Protein AF-A0A5E4LJM6-F1 (afdb_monomer)

Nearest PDB structures (foldseek):
  5izv-assembly2_B  TM=3.630E-01  e=1.542E-01  Legionella pneumophila subsp. pneumophila str. Philadelphia 1
  5ms2-assembly1_A  TM=3.222E-01  e=1.852E-01  Legionella pneumophila subsp. pneumophila str. Philadelphia 1
  5hzy-assembly1_A  TM=3.473E-01  e=2.515E-01  Legionella pneumophila subsp. pneumophila str. Philadelphia 1
  5izv-assembly1_A  TM=2.632E-01  e=9.451E-02  Legionella pneumophila subsp. pneumophila str. Philadelphia 1
  5ms7-assembly1_A-2  TM=2.448E-01  e=5.239E-01  Legionella pneumophila subsp. pneumophila ATCC 33215

Radius of gyration: 17.5 Å; Cα contacts (8 Å, |Δi|>4): 509; chains: 1; bounding box: 45×34×53 Å

Sequence (248 aa):
MAGREILRVYCIRNSGYDLRMLQKQIELAVRHARDSDSLRAASPPIAILANESTLHYRFGITQEKVLEAVARMQKSLPQGVWIAVAFNIFQKSAPRREAEHANMGYIFTRDGLDFKPQRTYTNMDSDLLDRYTLTPAKHEIAWLNRGAQMQNAREPYPALLMPDGHSIEYRICADVDKRPLAEDKKAITLVSADQLSNMAAISSLADLRKGLIVNDLASKGLIVETIGKSTVCRLDRSMSLASIRESS

Solvent-accessible surface area (backbone atoms only — not comparable to full-atom values): 13394 Å² total; per-residue (Å²): 133,86,48,58,66,61,36,36,36,41,31,41,59,56,58,60,28,54,74,69,55,46,50,51,52,51,55,48,52,53,48,54,50,49,63,67,34,76,76,46,100,78,63,55,43,36,36,36,35,31,16,40,52,27,48,55,63,57,68,79,40,41,58,66,62,50,52,54,52,48,57,55,48,23,75,74,44,55,86,63,40,37,41,37,42,43,43,40,25,36,38,79,46,80,93,52,95,52,69,44,72,40,51,29,40,38,39,36,33,46,90,47,77,32,63,41,65,58,46,56,82,49,72,66,57,49,60,52,37,54,76,71,76,49,71,49,71,63,54,50,52,54,43,46,51,51,17,50,51,43,56,75,68,61,57,81,66,32,56,50,74,46,98,88,69,36,32,44,33,48,45,47,48,66,48,56,65,58,76,87,69,79,76,35,69,51,28,32,38,40,31,20,12,50,67,81,86,57,64,70,32,50,54,56,46,21,73,35,21,42,20,29,41,36,34,32,55,67,50,81,35,36,48,38,30,35,65,97,47,80,46,75,47,73,55,96,56,66,59,40,83,49,72,43,54,48,86,122

Foldseek 3Di:
DFFAFAEKEKEQQAAADDLVRVLVVVVVVQVVLVVVPVPDPDRHFYEYEYALRRHNCQEDAAPVNVVVSVLVSLCVFDPRYKYKYWHFYFYQDPPDSDTATFTKIWIDHSVDIWMDTALDDDVVNQVVCVVVPDPSVVNVVVSNVSSVVCVVVVPAATWDADPVGAIEGEHEACSLQDPPPQQDQRYEYEYHYQDHDCVVSVVVSQCRYQWYWYNYNPDQFIWTHGNPDTDTGRDDDSMDMDTRGDDD

Secondary structure (DSSP, 8-state):
-PPPEEEEEEEE----B-HHHHHHHHHHHHHHHHHHHTT-TT---EEEE--TT-BS-TTS-BHHHHHHHHHHHHHHPPTTEEEEEEEEEEEE-SSS-PEEEEEEEEEE-SS-EEEEE-S---HHHHHHHHHTT--HHHHHHHHHHHHHHHHHTTPPPSEEE-TTS-EEEEEEGGGGS-S----EEEEEEEEEES----HHHHHHHHHTEEEEEEEESSSSEEEEEETTEEEEEE--SSEEEEEEE---

Structure (mmCIF, N/CA/C/O backbone):
data_AF-A0A5E4LJM6-F1
#
_entry.id   AF-A0A5E4LJM6-F1
#
loop_
_atom_site.group_PDB
_atom_site.id
_atom_site.type_symbol
_atom_site.label_atom_id
_atom_site.label_alt_id
_atom_site.label_comp_id
_atom_site.label_asym_id
_atom_site.label_entity_id
_atom_site.label_seq_id
_atom_site.pdbx_PDB_ins_code
_atom_site.Cartn_x
_atom_site.Cartn_y
_atom_site.Cartn_z
_atom_site.occupancy
_atom_site.B_iso_or_equiv
_atom_site.auth_seq_id
_atom_site.auth_comp_id
_atom_site.auth_asym_id
_atom_site.auth_atom_id
_atom_site.pdbx_PDB_model_num
ATOM 1 N N . MET A 1 1 ? -9.597 -11.325 29.366 1.00 49.31 1 MET A N 1
ATOM 2 C CA . MET A 1 1 ? -10.464 -10.270 28.793 1.00 49.31 1 MET A CA 1
ATOM 3 C C . MET A 1 1 ? -10.028 -10.028 27.353 1.00 49.31 1 MET A C 1
ATOM 5 O O . MET A 1 1 ? -8.836 -10.111 27.093 1.00 49.31 1 MET A O 1
ATOM 9 N N . ALA A 1 2 ? -10.951 -9.830 26.407 1.00 58.84 2 ALA A N 1
ATOM 10 C CA . ALA A 1 2 ? -10.583 -9.546 25.018 1.00 58.84 2 ALA A CA 1
ATOM 11 C C . ALA A 1 2 ? -10.167 -8.071 24.893 1.00 58.84 2 ALA A C 1
ATOM 13 O O . ALA A 1 2 ? -10.932 -7.194 25.285 1.00 58.84 2 ALA A O 1
ATOM 14 N N . GLY A 1 3 ? -8.963 -7.808 24.381 1.00 67.44 3 GLY A N 1
ATOM 15 C CA . GLY A 1 3 ? -8.429 -6.453 24.219 1.00 67.44 3 GLY A CA 1
ATOM 16 C C . GLY A 1 3 ? -9.261 -5.567 23.284 1.00 67.44 3 GLY A C 1
ATOM 17 O O . GLY A 1 3 ? -9.987 -6.074 22.414 1.00 67.44 3 GLY A O 1
ATOM 18 N N . ARG A 1 4 ? -9.142 -4.244 23.467 1.00 80.56 4 ARG A N 1
ATOM 19 C CA . ARG A 1 4 ? -9.804 -3.213 22.650 1.00 80.56 4 ARG A CA 1
ATOM 20 C C . ARG A 1 4 ? -9.338 -3.311 21.195 1.00 80.56 4 ARG A C 1
ATOM 22 O O . ARG A 1 4 ? -8.145 -3.410 20.933 1.00 80.56 4 ARG A O 1
ATOM 29 N N . GLU A 1 5 ? -10.274 -3.282 20.250 1.00 80.56 5 GLU A N 1
ATOM 30 C CA . GLU A 1 5 ? -9.974 -3.228 18.812 1.00 80.56 5 GLU A CA 1
ATOM 31 C C . GLU A 1 5 ? -9.507 -1.815 18.427 1.00 80.56 5 GLU A C 1
ATOM 33 O O . GLU A 1 5 ? -10.186 -0.839 18.746 1.00 80.56 5 GLU A O 1
ATOM 38 N N . ILE A 1 6 ? -8.338 -1.716 17.785 1.00 84.75 6 ILE A N 1
ATOM 39 C CA . ILE A 1 6 ? -7.698 -0.452 17.369 1.00 84.75 6 ILE A CA 1
ATOM 40 C C . ILE A 1 6 ? -8.019 -0.146 15.909 1.00 84.75 6 ILE A C 1
ATOM 42 O O . ILE A 1 6 ? -8.324 0.988 15.557 1.00 84.75 6 ILE A O 1
ATOM 46 N N . LEU A 1 7 ? -7.948 -1.168 15.055 1.00 85.19 7 LEU A N 1
ATOM 47 C CA . LEU A 1 7 ? -8.148 -1.041 13.618 1.00 85.19 7 LEU A CA 1
ATOM 48 C C . LEU A 1 7 ? -8.820 -2.301 13.085 1.00 85.19 7 LEU A C 1
ATOM 50 O O . LEU A 1 7 ? -8.385 -3.419 13.378 1.00 85.19 7 LEU A O 1
ATOM 54 N N . ARG A 1 8 ? -9.846 -2.117 12.259 1.00 85.56 8 ARG A N 1
ATOM 55 C CA . ARG A 1 8 ? -10.464 -3.186 11.476 1.00 85.56 8 ARG A CA 1
ATOM 56 C C . ARG A 1 8 ? -9.990 -3.100 10.035 1.00 85.56 8 ARG A C 1
ATOM 58 O O . ARG A 1 8 ? -10.008 -2.018 9.466 1.00 85.56 8 ARG A O 1
ATOM 65 N N . VAL A 1 9 ? -9.595 -4.217 9.432 1.00 86.06 9 VAL A N 1
ATOM 66 C CA . VAL A 1 9 ? -9.042 -4.230 8.072 1.00 86.06 9 VAL A CA 1
ATOM 67 C C . VAL A 1 9 ? -9.824 -5.168 7.166 1.00 86.06 9 VAL A C 1
ATOM 69 O O . VAL A 1 9 ? -9.927 -6.364 7.438 1.00 86.06 9 VAL A O 1
ATOM 72 N N . TYR A 1 10 ? -10.357 -4.618 6.079 1.00 84.69 10 TYR A N 1
ATOM 73 C CA . TYR A 1 10 ? -11.009 -5.360 5.006 1.00 84.69 10 TYR A CA 1
ATOM 74 C C . TYR A 1 10 ? -10.025 -5.591 3.869 1.00 84.69 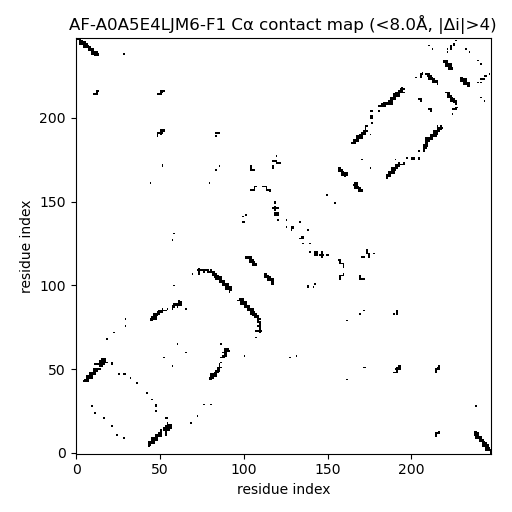10 TYR A C 1
ATOM 76 O O . TYR A 1 10 ? -9.582 -4.649 3.216 1.00 84.69 10 TYR A O 1
ATOM 84 N N . CYS A 1 11 ? -9.702 -6.847 3.605 1.00 85.00 11 CYS A N 1
ATOM 85 C CA . CYS A 1 11 ? -8.743 -7.211 2.578 1.00 85.00 11 CYS A CA 1
ATOM 86 C C . CYS A 1 11 ? -9.453 -7.622 1.287 1.00 85.00 11 CYS A C 1
ATOM 88 O O . CYS A 1 11 ? -10.250 -8.566 1.289 1.00 85.00 11 CYS A O 1
ATOM 90 N N . ILE A 1 12 ? -9.147 -6.937 0.184 1.00 84.81 12 ILE A N 1
ATOM 91 C CA . ILE A 1 12 ? -9.614 -7.285 -1.163 1.00 84.81 12 ILE A CA 1
ATOM 92 C C . ILE A 1 12 ? -8.627 -8.298 -1.748 1.00 84.81 12 ILE A C 1
ATOM 94 O O . ILE A 1 12 ? -7.453 -7.986 -1.960 1.00 84.81 12 ILE A O 1
ATOM 98 N N . ARG A 1 13 ? -9.094 -9.527 -1.991 1.00 77.62 13 ARG A N 1
ATOM 99 C CA . ARG A 1 13 ? -8.220 -10.650 -2.380 1.00 77.62 13 ARG A CA 1
ATOM 100 C C . ARG A 1 13 ? -8.257 -10.993 -3.859 1.00 77.62 13 ARG A C 1
ATOM 102 O O . ARG A 1 13 ? -7.365 -11.665 -4.347 1.00 77.62 13 ARG A O 1
ATOM 109 N N . ASN A 1 14 ? -9.274 -10.544 -4.579 1.00 76.25 14 ASN A N 1
ATOM 110 C CA . ASN A 1 14 ? -9.348 -10.791 -6.012 1.00 76.25 14 ASN A CA 1
ATOM 111 C C . ASN A 1 14 ? -8.331 -9.926 -6.768 1.00 76.25 14 ASN A C 1
ATOM 113 O O . ASN A 1 14 ? -8.037 -8.794 -6.375 1.00 76.25 14 ASN A O 1
ATOM 117 N N . SER A 1 15 ? -7.839 -10.464 -7.875 1.00 76.75 15 SER A N 1
ATOM 118 C CA . SER A 1 15 ? -7.037 -9.764 -8.872 1.00 76.75 15 SER A CA 1
ATOM 119 C C . SER A 1 15 ? -7.838 -9.588 -10.164 1.00 76.75 15 SER A C 1
ATOM 121 O O . SER A 1 15 ? -8.962 -10.080 -10.291 1.00 76.75 15 SER A O 1
ATOM 123 N N . GLY A 1 16 ? -7.278 -8.864 -11.131 1.00 75.44 16 GLY A N 1
ATOM 124 C CA . GLY A 1 16 ? -7.908 -8.721 -12.443 1.00 75.44 16 GLY A CA 1
ATOM 125 C C . GLY A 1 16 ? -8.975 -7.625 -12.528 1.00 75.44 16 GLY A C 1
ATOM 126 O O . GLY A 1 16 ? -9.769 -7.620 -13.467 1.00 75.44 16 GLY A O 1
ATOM 127 N N . TYR A 1 17 ? -8.995 -6.671 -11.597 1.00 80.25 17 TYR A N 1
ATOM 128 C CA . TYR A 1 17 ? -9.891 -5.521 -11.690 1.00 80.25 17 TYR A CA 1
ATOM 129 C C . TYR A 1 17 ? -9.369 -4.453 -12.659 1.00 80.25 17 TYR A C 1
ATOM 131 O O . TYR A 1 17 ? -8.164 -4.259 -12.822 1.00 80.25 17 TYR A O 1
ATOM 139 N N . ASP A 1 18 ? -10.281 -3.710 -13.282 1.00 82.12 18 ASP A N 1
ATOM 140 C CA . ASP A 1 18 ? -9.975 -2.358 -13.749 1.00 82.12 18 ASP A CA 1
ATOM 141 C C . ASP A 1 18 ? -10.162 -1.340 -12.605 1.00 82.12 18 ASP A C 1
ATOM 143 O O . ASP A 1 18 ? -10.652 -1.674 -11.521 1.00 82.12 18 ASP A O 1
ATOM 147 N N . LEU A 1 19 ? -9.790 -0.076 -12.830 1.00 79.88 19 LEU A N 1
ATOM 148 C CA . LEU A 1 19 ? -9.937 0.970 -11.812 1.00 79.88 19 LEU A CA 1
ATOM 149 C C . LEU A 1 19 ? -11.378 1.157 -11.316 1.00 79.88 19 LEU A C 1
ATOM 151 O O . LEU A 1 19 ? -11.588 1.414 -10.132 1.00 79.88 19 LEU A O 1
ATOM 155 N N . ARG A 1 20 ? -12.373 1.072 -12.206 1.00 82.50 20 ARG A N 1
ATOM 156 C CA . ARG A 1 20 ? -13.782 1.276 -11.843 1.00 82.50 20 ARG A CA 1
ATOM 157 C C . ARG A 1 20 ? -14.297 0.096 -11.029 1.00 82.50 20 ARG A C 1
ATOM 159 O O . ARG A 1 20 ? -15.054 0.295 -10.084 1.00 82.50 20 ARG A O 1
ATOM 166 N N . MET A 1 21 ? -13.898 -1.123 -11.382 1.00 84.81 21 MET A N 1
ATOM 167 C CA . MET A 1 21 ? -14.212 -2.325 -10.617 1.00 84.81 21 MET A CA 1
ATOM 168 C C . MET A 1 21 ? -13.587 -2.257 -9.226 1.00 84.81 21 MET A C 1
ATOM 170 O O . MET A 1 21 ? -14.293 -2.481 -8.248 1.00 84.81 21 MET A O 1
ATOM 174 N N . LEU A 1 22 ? -12.309 -1.877 -9.125 1.00 82.44 22 LEU A N 1
ATOM 175 C CA . LEU A 1 22 ? -11.634 -1.691 -7.842 1.00 82.44 22 LEU A CA 1
ATOM 176 C C . LEU A 1 22 ? -12.340 -0.633 -6.986 1.00 82.44 22 LEU A C 1
ATOM 178 O O . LEU A 1 22 ? -12.635 -0.892 -5.822 1.00 82.44 22 LEU A O 1
ATOM 182 N N . GLN A 1 23 ? -12.688 0.517 -7.571 1.00 83.75 23 GLN A N 1
ATOM 183 C CA . GLN A 1 23 ? -13.471 1.543 -6.884 1.00 83.75 23 GLN A CA 1
ATOM 184 C C . GLN A 1 23 ? -14.790 0.970 -6.339 1.00 83.75 23 GLN A C 1
ATOM 186 O O . GLN A 1 23 ? -15.100 1.161 -5.166 1.00 83.75 23 GLN A O 1
ATOM 191 N N . LYS A 1 24 ? -15.544 0.212 -7.147 1.00 84.69 24 LYS A N 1
ATOM 192 C CA . LYS A 1 24 ? -16.791 -0.429 -6.699 1.00 84.69 24 LYS A CA 1
ATOM 193 C C . LYS A 1 24 ? -16.567 -1.423 -5.556 1.00 84.69 24 LYS A C 1
ATOM 195 O O . LYS A 1 24 ? -17.396 -1.491 -4.653 1.00 84.69 24 LYS A O 1
ATOM 200 N N . GLN A 1 25 ? -15.473 -2.186 -5.581 1.00 82.62 25 GLN A N 1
ATOM 201 C CA . GLN A 1 25 ? -15.128 -3.117 -4.500 1.00 82.62 25 GLN A CA 1
ATOM 202 C C . GLN A 1 25 ? -14.772 -2.378 -3.208 1.00 82.62 25 GLN A C 1
ATOM 204 O O . GLN A 1 25 ? -15.236 -2.767 -2.140 1.00 82.62 25 GLN A O 1
ATOM 209 N N . ILE A 1 26 ? -14.023 -1.277 -3.301 1.00 81.69 26 ILE A N 1
ATOM 210 C CA . ILE A 1 26 ? -13.740 -0.400 -2.159 1.00 81.69 26 ILE A CA 1
ATOM 211 C C . ILE A 1 26 ? -15.047 0.172 -1.598 1.00 81.69 26 ILE A C 1
ATOM 213 O O . ILE A 1 26 ? -15.301 0.062 -0.404 1.00 81.69 26 ILE A O 1
ATOM 217 N N . GLU A 1 27 ? -15.925 0.714 -2.445 1.00 83.38 27 GLU A N 1
ATOM 218 C CA . GLU A 1 27 ? -17.229 1.245 -2.027 1.00 83.38 27 GLU A CA 1
ATOM 219 C C . GLU A 1 27 ? -18.128 0.180 -1.376 1.00 83.38 27 GLU A C 1
ATOM 221 O O . GLU A 1 27 ? -18.897 0.488 -0.462 1.00 83.38 27 GLU A O 1
ATOM 226 N N . LEU A 1 28 ? -18.060 -1.069 -1.844 1.00 81.50 28 LEU A N 1
ATOM 227 C CA . LEU A 1 28 ? -18.770 -2.197 -1.245 1.00 81.50 28 LEU A CA 1
ATOM 228 C C . LEU A 1 28 ? -18.173 -2.568 0.121 1.00 81.50 28 LEU A C 1
ATOM 230 O O . LEU A 1 28 ? -18.922 -2.763 1.075 1.00 81.50 28 LEU A O 1
ATOM 234 N N . ALA A 1 29 ? -16.843 -2.600 0.241 1.00 77.06 29 ALA A N 1
ATOM 235 C CA . ALA A 1 29 ? -16.154 -2.846 1.505 1.00 77.06 29 ALA A CA 1
ATOM 236 C C . ALA A 1 29 ? -16.462 -1.765 2.549 1.00 77.06 29 ALA A C 1
ATOM 238 O O . ALA A 1 29 ? -16.764 -2.093 3.695 1.00 77.06 29 ALA A O 1
ATOM 239 N N . VAL A 1 30 ? -16.492 -0.490 2.144 1.00 77.94 30 VAL A N 1
ATOM 240 C CA . VAL A 1 30 ? -16.912 0.620 3.013 1.00 77.94 30 VAL A CA 1
ATOM 241 C C . VAL A 1 30 ? -18.359 0.443 3.469 1.00 77.94 30 VAL A C 1
ATOM 243 O O . VAL A 1 30 ? -18.646 0.618 4.652 1.00 77.94 30 VAL A O 1
ATOM 246 N N . ARG A 1 31 ? -19.280 0.086 2.564 1.00 79.19 31 ARG A N 1
ATOM 247 C CA . ARG A 1 31 ? -20.687 -0.165 2.921 1.00 79.19 31 ARG A CA 1
ATOM 248 C C . ARG A 1 31 ? -20.824 -1.304 3.925 1.00 79.19 31 ARG A C 1
ATOM 250 O O . ARG A 1 31 ? -21.412 -1.095 4.978 1.00 79.19 31 ARG A O 1
ATOM 257 N N . HIS A 1 32 ? -20.196 -2.449 3.661 1.00 73.25 32 HIS A N 1
ATOM 258 C CA . HIS A 1 32 ? -20.192 -3.576 4.595 1.00 73.25 32 HIS A CA 1
ATOM 259 C C . HIS A 1 32 ? -19.627 -3.202 5.964 1.00 73.25 32 HIS A C 1
ATOM 261 O O . HIS A 1 32 ? -20.189 -3.599 6.986 1.00 73.25 32 HIS A O 1
ATOM 267 N N . ALA A 1 33 ? -18.555 -2.409 5.993 1.00 67.31 33 ALA A N 1
ATOM 268 C CA . ALA A 1 33 ? -17.987 -1.931 7.239 1.00 67.31 33 ALA A CA 1
ATOM 269 C C . ALA A 1 33 ? -18.994 -1.084 8.027 1.00 67.31 33 ALA A C 1
ATOM 271 O O . ALA A 1 33 ? -19.256 -1.375 9.192 1.00 67.31 33 ALA A O 1
ATOM 272 N N . ARG A 1 34 ? -19.654 -0.126 7.368 1.00 69.00 34 ARG A N 1
ATOM 273 C CA . ARG A 1 34 ? -20.666 0.733 8.000 1.00 69.00 34 ARG A CA 1
ATOM 274 C C . ARG A 1 34 ? -21.902 -0.028 8.463 1.00 69.00 34 ARG A C 1
ATOM 276 O O . ARG A 1 34 ? -22.372 0.240 9.561 1.00 69.00 34 ARG A O 1
ATOM 283 N N . ASP A 1 35 ? -22.404 -0.976 7.679 1.00 68.81 35 ASP A N 1
ATOM 284 C CA . ASP A 1 35 ? -23.579 -1.767 8.060 1.00 68.81 35 ASP A CA 1
ATOM 285 C C . ASP A 1 35 ? -23.273 -2.620 9.298 1.00 68.81 35 ASP A C 1
ATOM 287 O O . ASP A 1 35 ? -24.072 -2.668 10.232 1.00 68.81 35 ASP A O 1
ATOM 291 N N . SER A 1 36 ? -22.067 -3.199 9.367 1.00 60.53 36 SER A N 1
ATOM 292 C CA . SER A 1 36 ? -21.600 -3.929 10.553 1.00 60.53 36 SER A CA 1
ATOM 293 C C . SER A 1 36 ? -21.416 -3.032 11.788 1.00 60.53 36 SER A C 1
ATOM 295 O O . SER A 1 36 ? -21.613 -3.486 12.916 1.00 60.53 36 SER A O 1
ATOM 297 N N . ASP A 1 37 ? -21.079 -1.757 11.574 1.00 56.44 37 ASP A N 1
ATOM 298 C CA . ASP A 1 37 ? -20.772 -0.775 12.617 1.00 56.44 37 ASP A CA 1
ATOM 299 C C . ASP A 1 37 ? -21.970 0.047 13.080 1.00 56.44 37 ASP A C 1
ATOM 301 O O . ASP A 1 37 ? -21.968 0.522 14.212 1.00 56.44 37 ASP A O 1
ATOM 305 N N . SER A 1 38 ? -23.022 0.161 12.266 1.00 49.38 38 SER A N 1
ATOM 306 C CA . SER A 1 38 ? -24.301 0.777 12.648 1.00 49.38 38 SER A CA 1
ATOM 307 C C . SER A 1 38 ? -24.948 0.109 13.876 1.00 49.38 38 SER A C 1
ATOM 309 O O . SER A 1 38 ? -25.843 0.674 14.498 1.00 49.38 38 SER A O 1
ATOM 311 N N . LEU A 1 39 ? -24.437 -1.063 14.269 1.00 44.91 39 LEU A N 1
ATOM 312 C CA . LEU A 1 39 ? -24.832 -1.839 15.439 1.00 44.91 39 LEU A CA 1
ATOM 313 C C . LEU A 1 39 ? -23.961 -1.587 16.693 1.00 44.91 39 LEU A C 1
ATOM 315 O O . LEU A 1 39 ? -24.226 -2.198 17.729 1.00 44.91 39 LEU A O 1
ATOM 319 N N . ARG A 1 40 ? -22.916 -0.737 16.651 1.00 53.62 40 ARG A N 1
ATOM 320 C CA . ARG A 1 40 ? -22.008 -0.486 17.796 1.00 53.62 40 ARG A CA 1
ATOM 321 C C . ARG A 1 40 ? -21.669 1.002 17.969 1.00 53.62 40 ARG A C 1
ATOM 323 O O . ARG A 1 40 ? -21.170 1.656 17.067 1.00 53.62 40 ARG A O 1
ATOM 330 N N . ALA A 1 41 ? -21.870 1.530 19.179 1.00 45.84 41 ALA A N 1
ATOM 331 C CA . ALA A 1 41 ? -21.734 2.958 19.508 1.00 45.84 41 ALA A CA 1
ATOM 332 C C . ALA A 1 41 ? -20.285 3.511 19.551 1.00 45.84 41 ALA A C 1
ATOM 334 O O . ALA A 1 41 ? -20.092 4.692 19.825 1.00 45.84 41 ALA A O 1
ATOM 335 N N . ALA A 1 42 ? -19.263 2.689 19.291 1.00 59.28 42 ALA A N 1
ATOM 336 C CA . ALA A 1 42 ? -17.852 3.090 19.296 1.00 59.28 42 ALA A CA 1
ATOM 337 C C . ALA A 1 42 ? -17.036 2.201 18.345 1.00 59.28 42 ALA A C 1
ATOM 339 O O . ALA A 1 42 ? -16.188 1.411 18.766 1.00 59.28 42 ALA A O 1
ATOM 340 N N . SER A 1 43 ? -17.364 2.265 17.059 1.00 66.94 43 SER A N 1
ATOM 341 C CA . SER A 1 43 ? -16.719 1.434 16.046 1.00 66.94 43 SER A CA 1
ATOM 342 C C . SER A 1 43 ? -15.288 1.904 15.771 1.00 66.94 43 SER A C 1
ATOM 344 O O . SER A 1 43 ? -15.054 3.111 15.662 1.00 66.94 43 SER A O 1
ATOM 346 N N . PRO A 1 44 ? -14.315 0.981 15.702 1.00 74.31 44 PRO A N 1
ATOM 347 C CA . PRO A 1 44 ? -12.934 1.347 15.449 1.00 74.31 44 PRO A CA 1
ATOM 348 C C . PRO A 1 44 ? -12.766 1.882 14.021 1.00 74.31 44 PRO A C 1
ATOM 350 O O . PRO A 1 44 ? -13.562 1.554 13.138 1.00 74.31 44 PRO A O 1
ATOM 353 N N . PRO A 1 45 ? -11.701 2.659 13.777 1.00 84.88 45 PRO A N 1
ATOM 354 C CA . PRO A 1 45 ? -11.226 2.980 12.439 1.00 84.88 45 PRO A CA 1
ATOM 355 C C . PRO A 1 45 ? -11.183 1.764 11.508 1.00 84.88 45 PRO A C 1
ATOM 357 O O . PRO A 1 45 ? -10.886 0.639 11.930 1.00 84.88 45 PRO A O 1
ATOM 360 N N . ILE A 1 46 ? -11.453 2.006 10.225 1.00 87.19 46 ILE A N 1
ATOM 361 C CA . ILE A 1 46 ? -11.470 0.974 9.187 1.00 87.19 46 ILE A CA 1
ATOM 362 C C . ILE A 1 46 ? -10.327 1.229 8.208 1.00 87.19 46 ILE A C 1
ATOM 364 O O . ILE A 1 46 ? -10.190 2.334 7.692 1.00 87.19 46 ILE A O 1
ATOM 368 N N . ALA A 1 47 ? -9.561 0.197 7.878 1.00 89.81 47 ALA A N 1
ATOM 369 C CA . ALA A 1 47 ? -8.707 0.181 6.702 1.00 89.81 47 ALA A CA 1
ATOM 370 C C . ALA A 1 47 ? -9.240 -0.802 5.654 1.00 89.81 47 ALA A C 1
ATOM 372 O O . ALA A 1 47 ? -9.817 -1.841 5.976 1.00 89.81 47 ALA A O 1
ATOM 373 N N . ILE A 1 48 ? -9.023 -0.488 4.386 1.00 89.69 48 ILE A N 1
ATOM 374 C CA . ILE A 1 48 ? -9.217 -1.399 3.264 1.00 89.69 48 ILE A CA 1
ATOM 375 C C . ILE A 1 48 ? -7.850 -1.630 2.643 1.00 89.69 48 ILE A C 1
ATOM 377 O O . ILE A 1 48 ? -7.169 -0.677 2.274 1.00 89.69 48 ILE A O 1
ATOM 381 N N . LEU A 1 49 ? -7.457 -2.893 2.533 1.00 91.38 49 LEU A N 1
ATOM 382 C CA . LEU A 1 49 ? -6.161 -3.309 2.022 1.00 91.38 49 LEU A CA 1
ATOM 383 C C . LEU A 1 49 ? -6.363 -4.144 0.759 1.00 91.38 49 LEU A C 1
ATOM 385 O O . LEU A 1 49 ? -6.916 -5.241 0.804 1.00 91.38 49 LEU A O 1
ATOM 389 N N . ALA A 1 50 ? -5.934 -3.632 -0.387 1.00 89.38 50 ALA A N 1
ATOM 390 C CA . ALA A 1 50 ? -5.879 -4.417 -1.617 1.00 89.38 50 ALA A CA 1
ATOM 391 C C . ALA A 1 50 ? -4.677 -5.381 -1.586 1.00 89.38 50 ALA A C 1
ATOM 393 O O . ALA A 1 50 ? -3.846 -5.291 -0.693 1.00 89.38 50 ALA A O 1
ATOM 394 N N . ASN A 1 51 ? -4.597 -6.353 -2.494 1.00 86.31 51 ASN A N 1
ATOM 395 C CA . ASN A 1 51 ? -3.337 -7.072 -2.727 1.00 86.31 51 ASN A CA 1
ATOM 396 C C . ASN A 1 51 ? -2.516 -6.321 -3.788 1.00 86.31 51 ASN A C 1
ATOM 398 O O . ASN A 1 51 ? -3.031 -5.434 -4.476 1.00 86.31 51 ASN A O 1
ATOM 402 N N . GLU A 1 52 ? -1.245 -6.674 -3.949 1.00 84.00 52 GLU A N 1
ATOM 403 C CA . GLU A 1 52 ? -0.331 -5.984 -4.875 1.00 84.00 52 GLU A CA 1
ATOM 404 C C . GLU A 1 52 ? -0.776 -6.091 -6.344 1.00 84.00 52 GLU A C 1
ATOM 406 O O . GLU A 1 52 ? -0.593 -5.185 -7.154 1.00 84.00 52 GLU A O 1
ATOM 411 N N . SER A 1 53 ? -1.449 -7.192 -6.658 1.00 78.00 53 SER A N 1
ATOM 412 C CA . SER A 1 53 ? -1.833 -7.627 -7.996 1.00 78.00 53 SER A CA 1
ATOM 413 C C . SER A 1 53 ? -3.296 -7.372 -8.338 1.00 78.00 53 SER A C 1
ATOM 415 O O . SER A 1 53 ? -3.839 -7.963 -9.277 1.00 78.00 53 SER A O 1
ATOM 417 N N . THR A 1 54 ? -3.953 -6.493 -7.584 1.00 74.50 54 THR A N 1
ATOM 418 C CA . THR A 1 54 ? -5.407 -6.307 -7.643 1.00 74.50 54 THR A CA 1
ATOM 419 C C . THR A 1 54 ? -5.894 -5.893 -9.041 1.00 74.50 54 THR A C 1
ATOM 421 O O . THR A 1 54 ? -7.011 -6.235 -9.434 1.00 74.50 54 THR A O 1
ATOM 424 N N . LEU A 1 55 ? -5.060 -5.210 -9.834 1.00 73.00 55 LEU A N 1
ATOM 425 C CA . LEU A 1 55 ? -5.416 -4.740 -11.173 1.00 73.00 55 LEU A CA 1
ATOM 426 C C . LEU A 1 55 ? -4.953 -5.663 -12.310 1.00 73.00 55 LEU A C 1
ATOM 428 O O . LEU A 1 55 ? -3.822 -6.144 -12.329 1.00 73.00 55 LEU A O 1
ATOM 432 N N . HIS A 1 56 ? -5.828 -5.840 -13.308 1.00 55.69 56 HIS A N 1
ATOM 433 C CA . HIS A 1 56 ? -5.564 -6.617 -14.526 1.00 55.69 56 HIS A CA 1
ATOM 434 C C . HIS A 1 56 ? -4.541 -5.942 -15.446 1.00 55.69 56 HIS A C 1
ATOM 436 O O . HIS A 1 56 ? -3.686 -6.602 -16.039 1.00 55.69 56 HIS A O 1
ATOM 442 N N . TYR A 1 57 ? -4.652 -4.622 -15.599 1.00 55.34 57 TYR A N 1
ATOM 443 C CA . TYR A 1 57 ? -3.844 -3.840 -16.531 1.00 55.34 57 TYR A CA 1
ATOM 444 C C . TYR A 1 57 ? -2.557 -3.408 -15.848 1.00 55.34 57 TYR A C 1
ATOM 446 O O . TYR A 1 57 ? -2.423 -2.259 -15.428 1.00 55.34 57 TYR A O 1
ATOM 454 N N . ARG A 1 58 ? -1.623 -4.351 -15.710 1.00 56.78 58 ARG A N 1
ATOM 455 C CA . ARG A 1 58 ? -0.432 -4.138 -14.889 1.00 56.78 58 ARG A CA 1
ATOM 456 C C . ARG A 1 58 ? 0.505 -3.042 -15.412 1.00 56.78 58 ARG A C 1
ATOM 458 O O . ARG A 1 58 ? 1.298 -2.591 -14.621 1.00 56.78 58 ARG A O 1
ATOM 465 N N . PHE A 1 59 ? 0.404 -2.519 -16.643 1.00 56.09 59 PHE A N 1
ATOM 466 C CA . PHE A 1 59 ? 1.292 -1.418 -17.092 1.00 56.09 59 PHE A CA 1
ATOM 467 C C . PHE A 1 59 ? 0.689 -0.433 -18.111 1.00 56.09 59 PHE A C 1
ATOM 469 O O . PHE A 1 59 ? 1.402 0.174 -18.905 1.00 56.09 59 PHE A O 1
ATOM 476 N N . GLY A 1 60 ? -0.635 -0.250 -18.106 1.00 61.59 60 GLY A N 1
ATOM 477 C CA . GLY A 1 60 ? -1.325 0.639 -19.060 1.00 61.59 60 GLY A CA 1
ATOM 478 C C . GLY A 1 60 ? -1.783 1.984 -18.489 1.00 61.59 60 GLY A C 1
ATOM 479 O O . GLY A 1 60 ? -2.429 2.767 -19.193 1.00 61.59 60 GLY A O 1
ATOM 480 N N . ILE A 1 61 ? -1.529 2.240 -17.204 1.00 75.88 61 ILE A N 1
ATOM 481 C CA . ILE A 1 61 ? -2.083 3.391 -16.496 1.00 75.88 61 ILE A CA 1
ATOM 482 C C . ILE A 1 61 ? -0.995 4.360 -16.052 1.00 75.88 61 ILE A C 1
ATOM 484 O O . ILE A 1 61 ? 0.037 3.957 -15.528 1.00 75.88 61 ILE A O 1
ATOM 488 N N . THR A 1 62 ? -1.230 5.651 -16.268 1.00 81.50 62 THR A N 1
ATOM 489 C CA . THR A 1 62 ? -0.320 6.700 -15.815 1.00 81.50 62 THR A CA 1
ATOM 490 C C . THR A 1 62 ? -0.647 7.120 -14.387 1.00 81.50 62 THR A C 1
ATOM 492 O O . THR A 1 62 ? -1.782 6.956 -13.925 1.00 81.50 62 THR A O 1
ATOM 495 N N . GLN A 1 63 ? 0.330 7.703 -13.695 1.00 85.62 63 GLN A N 1
ATOM 496 C CA . GLN A 1 63 ? 0.136 8.218 -12.341 1.00 85.62 63 GLN A CA 1
ATOM 497 C C . GLN A 1 63 ? -1.039 9.202 -12.256 1.00 85.62 63 GLN A C 1
ATOM 499 O O . GLN A 1 63 ? -1.816 9.150 -11.307 1.00 85.62 6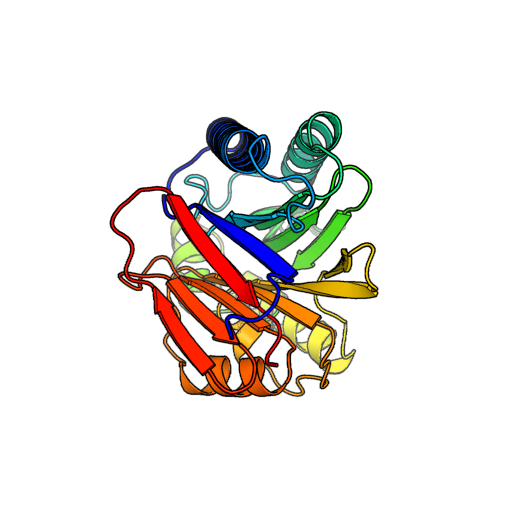3 GLN A O 1
ATOM 504 N N . GLU A 1 64 ? -1.223 10.056 -13.265 1.00 87.62 64 GLU A N 1
ATOM 505 C CA . GLU A 1 64 ? -2.294 11.058 -13.295 1.00 87.62 64 GLU A CA 1
ATOM 506 C C . GLU A 1 64 ? -3.678 10.403 -13.275 1.00 87.62 64 GLU A C 1
ATOM 508 O O . GLU A 1 64 ? -4.555 10.838 -12.531 1.00 87.62 64 GLU A O 1
ATOM 513 N N . LYS A 1 65 ? -3.867 9.311 -14.028 1.00 87.06 65 LYS A N 1
ATOM 514 C CA . LYS A 1 65 ? -5.133 8.561 -14.037 1.00 87.06 65 LYS A CA 1
ATOM 515 C C . LYS A 1 65 ? -5.416 7.898 -12.688 1.00 87.06 65 LYS A C 1
ATOM 517 O O . LYS A 1 65 ? -6.576 7.831 -12.277 1.00 87.06 65 LYS A O 1
ATOM 522 N N . VAL A 1 66 ? -4.378 7.405 -12.006 1.00 88.31 66 VAL A N 1
ATOM 523 C CA . VAL A 1 66 ? -4.512 6.852 -10.649 1.00 88.31 66 VAL A CA 1
ATOM 524 C C . VAL A 1 66 ? -4.903 7.958 -9.673 1.00 88.31 66 VAL A C 1
ATOM 526 O O . VAL A 1 66 ? -5.887 7.802 -8.956 1.00 88.31 66 VAL A O 1
ATOM 529 N N . LEU A 1 67 ? -4.206 9.096 -9.691 1.00 91.19 67 LEU A N 1
ATOM 530 C CA . LEU A 1 67 ? -4.502 10.235 -8.817 1.00 91.19 67 LEU A CA 1
ATOM 531 C C . LEU A 1 67 ? -5.912 10.793 -9.045 1.00 91.19 67 LEU A C 1
ATOM 533 O O . LEU A 1 67 ? -6.606 11.111 -8.084 1.00 91.19 67 LEU A O 1
ATOM 537 N N . GLU A 1 68 ? -6.384 10.849 -10.291 1.00 91.06 68 GLU A N 1
ATOM 538 C CA . GLU A 1 68 ? -7.757 11.250 -10.610 1.00 91.06 68 GLU A CA 1
ATOM 539 C C . GLU A 1 68 ? -8.792 10.271 -10.026 1.00 91.06 68 GLU A C 1
ATOM 541 O O . GLU A 1 68 ? -9.825 10.680 -9.488 1.00 91.06 68 GLU A O 1
ATOM 546 N N . ALA A 1 69 ? -8.521 8.963 -10.102 1.00 88.38 69 ALA A N 1
ATOM 547 C CA . ALA A 1 69 ? -9.369 7.944 -9.491 1.00 88.38 69 ALA A CA 1
ATOM 548 C C . ALA A 1 69 ? -9.353 8.031 -7.958 1.00 88.38 69 ALA A C 1
ATOM 550 O O . ALA A 1 69 ? -10.419 7.982 -7.345 1.00 88.38 69 ALA A O 1
ATOM 551 N N . VAL A 1 70 ? -8.180 8.226 -7.352 1.00 91.69 70 VAL A N 1
ATOM 552 C CA . VAL A 1 70 ? -8.029 8.448 -5.908 1.00 91.69 70 VAL A CA 1
ATOM 553 C C . VAL A 1 70 ? -8.817 9.677 -5.475 1.00 91.69 70 VAL A C 1
ATOM 555 O O . VAL A 1 70 ? -9.661 9.558 -4.596 1.00 91.69 70 VAL A O 1
ATOM 558 N N . ALA A 1 71 ? -8.664 10.817 -6.149 1.00 92.50 71 ALA A N 1
ATOM 559 C CA . ALA A 1 71 ? -9.394 12.040 -5.822 1.00 92.50 71 ALA A CA 1
ATOM 560 C C . ALA A 1 71 ? -10.922 11.862 -5.901 1.00 92.50 71 ALA A C 1
ATOM 562 O O . ALA A 1 71 ? -11.662 12.435 -5.099 1.00 92.50 71 ALA A O 1
ATOM 563 N N . ARG A 1 72 ? -11.427 11.052 -6.844 1.00 89.50 72 ARG A N 1
ATOM 564 C CA . ARG A 1 72 ? -12.852 10.682 -6.882 1.00 89.50 72 ARG A CA 1
ATOM 565 C C . ARG A 1 72 ? -13.261 9.831 -5.684 1.00 89.50 72 ARG A C 1
ATOM 567 O O . ARG A 1 72 ? -14.308 10.104 -5.105 1.00 89.50 72 ARG A O 1
ATOM 574 N N . MET A 1 73 ? -12.453 8.836 -5.318 1.00 88.12 73 MET A N 1
ATOM 575 C CA . MET A 1 73 ? -12.711 7.989 -4.152 1.00 88.12 73 MET A CA 1
ATOM 576 C C . MET A 1 73 ? -12.686 8.807 -2.856 1.00 88.12 73 MET A C 1
ATOM 578 O O . MET A 1 73 ? -13.608 8.701 -2.059 1.00 88.12 73 MET A O 1
ATOM 582 N N . GLN A 1 74 ? -11.709 9.700 -2.674 1.00 91.50 74 GLN A N 1
ATOM 583 C CA . GLN A 1 74 ? -11.604 10.560 -1.489 1.00 91.50 74 GLN A CA 1
ATOM 584 C C . GLN A 1 74 ? -12.880 11.371 -1.230 1.00 91.50 74 GLN A C 1
ATOM 586 O O . GLN A 1 74 ? -13.323 11.459 -0.090 1.00 91.50 74 GLN A O 1
ATOM 591 N N . LYS A 1 75 ? -13.538 11.885 -2.279 1.00 88.38 75 LYS A N 1
ATOM 592 C CA . LYS A 1 75 ? -14.792 12.653 -2.149 1.00 88.38 75 LYS A CA 1
ATOM 593 C C . LYS A 1 75 ? -15.961 11.849 -1.574 1.00 88.38 75 LYS A C 1
ATOM 595 O O . LYS A 1 75 ? -16.857 12.449 -0.985 1.00 88.38 75 LYS A O 1
ATOM 600 N N . SER A 1 76 ? -15.986 10.530 -1.768 1.00 82.81 76 SER A N 1
ATOM 601 C CA . SER A 1 76 ? -17.056 9.650 -1.279 1.00 82.81 76 SER A CA 1
ATOM 602 C C . SER A 1 76 ? -16.680 8.879 -0.013 1.00 82.81 76 SER A C 1
ATOM 604 O O . SER A 1 76 ? -17.550 8.245 0.591 1.00 82.81 76 SER A O 1
ATOM 606 N N . LEU A 1 77 ? -15.414 8.938 0.416 1.00 85.00 77 LEU A N 1
ATOM 607 C CA . LEU A 1 77 ? -14.954 8.236 1.606 1.00 85.00 77 LEU A CA 1
ATOM 608 C C . LEU A 1 77 ? -15.511 8.877 2.890 1.00 85.00 77 LEU A C 1
ATOM 610 O O . LEU A 1 77 ? -15.403 10.091 3.086 1.00 85.00 77 LEU A O 1
ATOM 614 N N . PRO A 1 78 ? -16.087 8.076 3.804 1.00 85.00 78 PRO A N 1
ATOM 615 C CA . PRO A 1 78 ? -16.406 8.533 5.149 1.00 85.00 78 PRO A CA 1
ATOM 616 C C . PRO A 1 78 ? -15.150 8.951 5.920 1.00 85.00 78 PRO A C 1
ATOM 618 O O . PRO A 1 78 ? -14.039 8.506 5.631 1.00 85.00 78 PRO A O 1
ATOM 621 N N . GLN A 1 79 ? -15.350 9.757 6.964 1.00 85.38 79 GLN A N 1
ATOM 622 C CA . GLN A 1 79 ? -14.311 9.967 7.970 1.00 85.38 79 GLN A CA 1
ATOM 623 C C . GLN A 1 79 ? -13.962 8.639 8.656 1.00 85.38 79 GLN A C 1
ATOM 625 O O . GLN A 1 79 ? -14.842 7.802 8.866 1.00 85.38 79 GLN A O 1
ATOM 630 N N . GLY A 1 80 ? -12.689 8.452 9.007 1.00 83.62 80 GLY A N 1
ATOM 631 C CA . GLY A 1 80 ? -12.230 7.243 9.698 1.00 83.62 80 GLY A CA 1
ATOM 632 C C . GLY A 1 80 ? -12.038 6.008 8.804 1.00 83.62 80 GLY A C 1
ATOM 633 O O . GLY A 1 80 ? -12.008 4.890 9.322 1.00 83.62 80 GLY A O 1
ATOM 634 N N . VAL A 1 81 ? -11.908 6.196 7.484 1.00 88.00 81 VAL A N 1
ATOM 635 C CA . VAL A 1 81 ? -11.579 5.127 6.530 1.00 88.00 81 VAL A CA 1
ATOM 636 C C . VAL A 1 81 ? -10.228 5.392 5.869 1.00 88.00 81 VAL A C 1
ATOM 638 O O . VAL A 1 81 ? -10.022 6.454 5.280 1.00 88.00 81 VAL A O 1
ATOM 641 N N . TRP A 1 82 ? -9.346 4.395 5.920 1.00 93.44 82 TRP A N 1
ATOM 642 C CA . TRP A 1 82 ? -8.065 4.352 5.218 1.00 93.44 82 TRP A CA 1
ATOM 643 C C . TRP A 1 82 ? -8.133 3.344 4.082 1.00 93.44 82 TRP A C 1
ATOM 645 O O . TRP A 1 82 ? -8.661 2.248 4.243 1.00 93.44 82 TRP A O 1
ATOM 655 N N . ILE A 1 83 ? -7.562 3.688 2.939 1.00 91.94 83 ILE A N 1
ATOM 656 C CA . ILE A 1 83 ? -7.400 2.784 1.807 1.00 91.94 83 ILE A CA 1
ATOM 657 C C . ILE A 1 83 ? -5.910 2.629 1.545 1.00 91.94 83 ILE A C 1
ATOM 659 O O . ILE A 1 83 ? -5.213 3.630 1.424 1.00 91.94 83 ILE A O 1
ATOM 663 N N . ALA A 1 84 ? -5.443 1.390 1.434 1.00 93.88 84 ALA A N 1
ATOM 664 C CA . ALA A 1 84 ? -4.078 1.030 1.089 1.00 93.88 84 ALA A CA 1
ATOM 665 C C . ALA A 1 84 ? -4.089 0.117 -0.144 1.00 93.88 84 ALA A C 1
ATOM 667 O O . ALA A 1 84 ? -4.737 -0.934 -0.154 1.00 93.88 84 ALA A O 1
ATOM 668 N N . VAL A 1 85 ? -3.415 0.540 -1.213 1.00 91.44 85 VAL A N 1
ATOM 669 C CA . VAL A 1 85 ? -3.448 -0.155 -2.507 1.00 91.44 85 VAL A CA 1
ATOM 670 C C . VAL A 1 85 ? -2.187 0.107 -3.322 1.00 91.44 85 VAL A C 1
ATOM 672 O O . VAL A 1 85 ? -1.620 1.198 -3.293 1.00 91.44 85 VAL A O 1
ATOM 675 N N . ALA A 1 86 ? -1.728 -0.919 -4.036 1.00 89.12 86 ALA A N 1
ATOM 676 C CA . ALA A 1 86 ? -0.616 -0.819 -4.967 1.00 89.12 86 ALA A CA 1
ATOM 677 C C . ALA A 1 86 ? -1.137 -0.674 -6.401 1.00 89.12 86 ALA A C 1
ATOM 679 O O . ALA A 1 86 ? -2.122 -1.309 -6.787 1.00 89.12 86 ALA A O 1
ATOM 680 N N . PHE A 1 87 ? -0.458 0.152 -7.190 1.00 84.50 87 PHE A N 1
ATOM 681 C CA . PHE A 1 87 ? -0.685 0.285 -8.620 1.00 84.50 87 PHE A CA 1
ATOM 682 C C . PHE A 1 87 ? 0.647 0.181 -9.339 1.00 84.50 87 PHE A C 1
ATOM 684 O O . PHE A 1 87 ? 1.552 0.974 -9.100 1.00 84.50 87 PHE A O 1
ATOM 691 N N . ASN A 1 88 ? 0.726 -0.726 -10.299 1.00 77.88 88 ASN A N 1
ATOM 692 C CA . ASN A 1 88 ? 1.791 -0.689 -11.282 1.00 77.88 88 ASN A CA 1
ATOM 693 C C . ASN A 1 88 ? 1.476 0.417 -12.300 1.00 77.88 88 ASN A C 1
ATOM 695 O O . ASN A 1 88 ? 0.448 0.372 -12.983 1.00 77.88 88 ASN A O 1
ATOM 699 N N . ILE A 1 89 ? 2.323 1.443 -12.350 1.00 76.06 89 ILE A N 1
ATOM 700 C CA . ILE A 1 89 ? 2.109 2.643 -13.158 1.00 76.06 89 ILE A CA 1
ATOM 701 C C . ILE A 1 89 ? 3.210 2.842 -14.196 1.00 76.06 89 ILE A C 1
ATOM 703 O O . ILE A 1 89 ? 4.358 2.430 -14.030 1.00 76.06 89 ILE A O 1
ATOM 707 N N . PHE A 1 90 ? 2.830 3.552 -15.250 1.00 72.12 90 PHE A N 1
ATOM 708 C CA . PHE A 1 90 ? 3.715 4.133 -16.240 1.00 72.12 90 PHE A CA 1
ATOM 709 C C . PHE A 1 90 ? 3.997 5.585 -15.852 1.00 72.12 90 PHE A C 1
ATOM 711 O O . PHE A 1 90 ? 3.101 6.436 -15.896 1.00 72.12 90 PHE A O 1
ATOM 718 N N . GLN A 1 91 ? 5.234 5.884 -15.481 1.00 66.31 91 GLN A N 1
ATOM 719 C CA . GLN A 1 91 ? 5.678 7.234 -15.177 1.00 66.31 91 GLN A CA 1
ATOM 720 C C . GLN A 1 91 ? 6.464 7.770 -16.373 1.00 66.31 91 GLN A C 1
ATOM 722 O O . GLN A 1 91 ? 7.479 7.214 -16.782 1.00 66.31 91 GLN A O 1
ATOM 727 N N . LYS A 1 92 ? 5.999 8.861 -16.982 1.00 59.03 92 LYS A N 1
ATOM 728 C CA . LYS A 1 92 ? 6.812 9.557 -17.984 1.00 59.03 92 LYS A CA 1
ATOM 729 C C . LYS A 1 92 ? 7.897 10.325 -17.239 1.00 59.03 92 LYS A C 1
ATOM 731 O O . LYS A 1 92 ? 7.589 11.327 -16.600 1.00 59.03 92 LYS A O 1
ATOM 736 N N . SER A 1 93 ? 9.147 9.875 -17.310 1.00 51.81 93 SER A N 1
ATOM 737 C CA . SER A 1 93 ? 10.259 10.722 -16.886 1.00 51.81 93 SER A CA 1
ATOM 738 C C . SER A 1 93 ? 10.480 11.813 -17.946 1.00 51.81 93 SER A C 1
ATOM 740 O O . SER A 1 93 ? 10.240 11.604 -19.133 1.00 51.81 93 SER A O 1
ATOM 742 N N . ALA A 1 94 ? 10.866 13.017 -17.538 1.00 41.50 94 ALA A N 1
ATOM 743 C CA . ALA A 1 94 ? 11.381 14.055 -18.431 1.00 41.50 94 ALA A CA 1
ATOM 744 C C . ALA A 1 94 ? 12.806 14.380 -17.957 1.00 41.50 94 ALA A C 1
ATOM 746 O O . ALA A 1 94 ? 13.024 14.399 -16.745 1.00 41.50 94 ALA A O 1
ATOM 747 N N . PRO A 1 95 ? 13.798 14.602 -18.846 1.00 43.59 95 PRO A N 1
ATOM 748 C CA . PRO A 1 95 ? 13.690 14.939 -20.272 1.00 43.59 95 PRO A CA 1
ATOM 749 C C . PRO A 1 95 ? 13.815 13.749 -21.240 1.00 43.59 95 PRO A C 1
ATOM 751 O O . PRO A 1 95 ? 13.702 13.926 -22.453 1.00 43.59 95 PRO A O 1
ATOM 754 N N . ARG A 1 96 ? 14.066 12.533 -20.747 1.00 47.00 96 ARG A N 1
ATOM 755 C CA . ARG A 1 96 ? 14.163 11.341 -21.596 1.00 47.00 96 ARG A CA 1
ATOM 756 C C . ARG A 1 96 ? 12.761 10.794 -21.808 1.00 47.00 96 ARG A C 1
ATOM 758 O O . ARG A 1 96 ? 12.085 10.521 -20.836 1.00 47.00 96 ARG A O 1
ATOM 765 N N . ARG A 1 97 ? 12.325 10.580 -23.053 1.00 46.28 97 ARG A N 1
ATOM 766 C CA . ARG A 1 97 ? 11.050 9.901 -23.396 1.00 46.28 97 ARG A CA 1
ATOM 767 C C . ARG A 1 97 ? 10.996 8.426 -22.936 1.00 46.28 97 ARG A C 1
ATOM 769 O O . ARG A 1 97 ? 10.269 7.628 -23.518 1.00 46.28 97 ARG A O 1
ATOM 776 N N . GLU A 1 98 ? 11.797 8.051 -21.948 1.00 50.50 98 GLU A N 1
ATOM 777 C CA . GLU A 1 98 ? 11.840 6.729 -21.358 1.00 50.50 98 GLU A CA 1
ATOM 778 C C . GLU A 1 98 ? 10.781 6.689 -20.257 1.00 50.50 98 GLU A C 1
ATOM 780 O O . GLU A 1 98 ? 10.766 7.487 -19.313 1.00 50.50 98 GLU A O 1
ATOM 785 N N . ALA A 1 99 ? 9.832 5.786 -20.444 1.00 56.84 99 ALA A N 1
ATOM 786 C CA . ALA A 1 99 ? 8.824 5.490 -19.458 1.00 56.84 99 ALA A CA 1
ATOM 787 C C . ALA A 1 99 ? 9.449 4.714 -18.311 1.00 56.84 99 ALA A C 1
ATOM 789 O O . ALA A 1 99 ? 9.994 3.638 -18.521 1.00 56.84 99 ALA A O 1
ATOM 790 N N . GLU A 1 100 ? 9.383 5.234 -17.101 1.00 66.69 100 GLU A N 1
ATOM 791 C CA . GLU A 1 100 ? 9.773 4.481 -15.926 1.00 66.69 100 GLU A CA 1
ATOM 792 C C . GLU A 1 100 ? 8.557 3.715 -15.414 1.00 66.69 100 GLU A C 1
ATOM 794 O O . GLU A 1 100 ? 7.480 4.276 -15.218 1.00 66.69 100 GLU A O 1
ATOM 799 N N . HIS A 1 101 ? 8.718 2.411 -15.237 1.00 71.31 101 HIS A N 1
ATOM 800 C CA . HIS A 1 101 ? 7.694 1.567 -14.645 1.00 71.31 101 HIS A CA 1
ATOM 801 C C . HIS A 1 101 ? 7.954 1.506 -13.145 1.00 71.31 101 HIS A C 1
ATOM 803 O O . HIS A 1 101 ? 9.095 1.364 -12.703 1.00 71.31 101 HIS A O 1
ATOM 809 N N . ALA A 1 102 ? 6.900 1.667 -12.358 1.00 77.06 102 ALA A N 1
ATOM 810 C CA . ALA A 1 102 ? 6.995 1.601 -10.912 1.00 77.06 102 ALA A CA 1
ATOM 811 C C . ALA A 1 102 ? 5.751 0.930 -10.349 1.00 77.06 102 ALA A C 1
ATOM 813 O O . ALA A 1 102 ? 4.630 1.292 -10.709 1.00 77.06 102 ALA A O 1
ATOM 814 N N . ASN A 1 103 ? 5.950 0.001 -9.425 1.00 84.88 103 ASN A N 1
ATOM 815 C CA . ASN A 1 103 ? 4.898 -0.399 -8.514 1.00 84.88 103 ASN A CA 1
ATOM 816 C C . ASN A 1 103 ? 4.809 0.667 -7.421 1.00 84.88 103 ASN A C 1
ATOM 818 O O . ASN A 1 103 ? 5.761 0.892 -6.678 1.00 84.88 103 ASN A O 1
ATOM 822 N N . MET A 1 104 ? 3.706 1.400 -7.387 1.00 89.00 104 MET A N 1
ATOM 823 C CA . MET A 1 104 ? 3.492 2.536 -6.502 1.00 89.00 104 MET A CA 1
ATOM 824 C C . MET A 1 104 ? 2.485 2.176 -5.428 1.00 89.00 104 MET A C 1
ATOM 826 O O . MET A 1 104 ? 1.368 1.750 -5.723 1.00 89.00 104 MET A O 1
ATOM 830 N N . GLY A 1 105 ? 2.859 2.410 -4.177 1.00 92.12 105 GLY A N 1
ATOM 831 C CA . GLY A 1 105 ? 1.968 2.243 -3.046 1.00 92.12 105 GLY A CA 1
ATOM 832 C C . GLY A 1 105 ? 1.260 3.543 -2.715 1.00 92.12 105 GLY A C 1
ATOM 833 O O . GLY A 1 105 ? 1.920 4.564 -2.558 1.00 92.12 105 GLY A O 1
ATOM 834 N N . TYR A 1 106 ? -0.063 3.495 -2.580 1.00 94.44 106 TYR A N 1
ATOM 835 C CA . TYR A 1 106 ? -0.899 4.626 -2.196 1.00 94.44 106 TYR A CA 1
ATOM 836 C C . TYR A 1 106 ? -1.618 4.298 -0.897 1.00 94.44 106 TYR A C 1
ATOM 838 O O . TYR A 1 106 ? -2.248 3.243 -0.780 1.00 94.44 106 TYR A O 1
ATOM 846 N N . ILE A 1 107 ? -1.565 5.235 0.043 1.0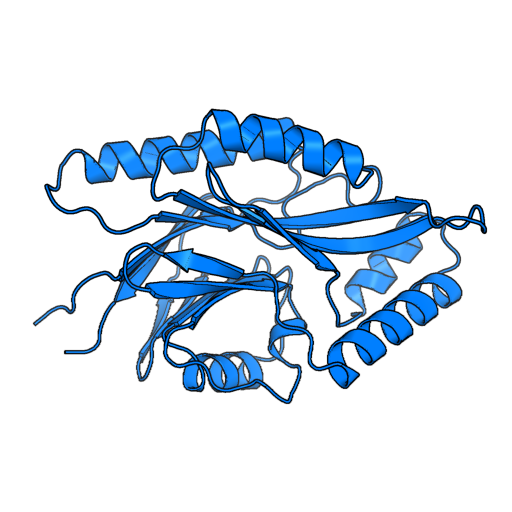0 96.31 107 ILE A N 1
ATOM 847 C CA . ILE A 1 107 ? -2.416 5.252 1.224 1.00 96.31 107 ILE A CA 1
ATOM 848 C C . ILE A 1 107 ? -3.201 6.560 1.256 1.00 96.31 107 ILE A C 1
ATOM 850 O O . ILE A 1 107 ? -2.638 7.641 1.095 1.00 96.31 107 ILE A O 1
ATOM 854 N N . PHE A 1 108 ? -4.517 6.478 1.430 1.00 96.25 108 PHE A N 1
ATOM 855 C CA . PHE A 1 108 ? -5.361 7.669 1.451 1.00 96.25 108 PHE A CA 1
ATOM 856 C C . PHE A 1 108 ? -6.577 7.535 2.356 1.00 96.25 108 PHE A C 1
ATOM 858 O O . PHE A 1 108 ? -7.107 6.449 2.584 1.00 96.25 108 PHE A O 1
ATOM 865 N N . THR A 1 109 ? -7.025 8.680 2.850 1.00 94.62 109 THR A N 1
ATOM 866 C CA . THR A 1 109 ? -8.293 8.900 3.548 1.00 94.62 109 THR A CA 1
ATOM 867 C C . THR A 1 109 ? -9.106 9.931 2.769 1.00 94.62 109 THR A C 1
ATOM 869 O O . THR A 1 109 ? -8.693 10.372 1.696 1.00 94.62 109 THR A O 1
ATOM 872 N N . ARG A 1 110 ? -10.253 10.362 3.303 1.00 92.06 110 ARG A N 1
ATOM 873 C CA . ARG A 1 110 ? -11.019 11.481 2.737 1.00 92.06 110 ARG A CA 1
ATOM 874 C C . ARG A 1 110 ? -10.170 12.744 2.527 1.00 92.06 110 ARG A C 1
ATOM 876 O O . ARG A 1 110 ? -10.310 13.392 1.496 1.00 92.06 110 ARG A O 1
ATOM 883 N N . ASP A 1 111 ? -9.294 13.055 3.483 1.00 93.75 111 ASP A N 1
ATOM 884 C CA . ASP A 1 111 ? -8.593 14.346 3.550 1.00 93.75 111 ASP A CA 1
ATOM 885 C C . ASP A 1 111 ? -7.064 14.226 3.408 1.00 93.75 111 ASP A C 1
ATOM 887 O O . ASP A 1 111 ? -6.371 15.237 3.323 1.00 93.75 111 ASP A O 1
ATOM 891 N N . GLY A 1 112 ? -6.519 13.006 3.378 1.00 96.00 112 GLY A N 1
ATOM 892 C CA . GLY A 1 112 ? -5.081 12.748 3.289 1.00 96.00 112 GLY A CA 1
ATOM 893 C C . GLY A 1 112 ? -4.730 11.767 2.178 1.00 96.00 112 GLY A C 1
ATOM 894 O O . GLY A 1 112 ? -5.491 10.846 1.890 1.00 96.00 112 GLY A O 1
ATOM 895 N N . LEU A 1 113 ? -3.566 11.958 1.565 1.00 97.38 113 LEU A N 1
ATOM 896 C CA . LEU A 1 113 ? -2.989 11.071 0.562 1.00 97.38 113 LEU A CA 1
ATOM 897 C C . LEU A 1 113 ? -1.469 11.091 0.719 1.00 97.38 113 LEU A C 1
ATOM 899 O O . LEU A 1 113 ? -0.869 12.162 0.721 1.00 97.38 113 LEU A O 1
ATOM 903 N N . ASP A 1 114 ? -0.869 9.911 0.794 1.00 96.75 114 ASP A N 1
ATOM 904 C CA . ASP A 1 114 ? 0.571 9.711 0.677 1.00 96.75 114 ASP A CA 1
ATOM 905 C C . ASP A 1 114 ? 0.835 8.535 -0.272 1.00 96.75 114 ASP A C 1
ATOM 907 O O . ASP A 1 114 ? 0.054 7.580 -0.348 1.00 96.75 114 ASP A O 1
ATOM 911 N N . PHE A 1 115 ? 1.906 8.614 -1.052 1.00 94.50 115 PHE A N 1
ATOM 912 C CA . PHE A 1 115 ? 2.257 7.565 -1.998 1.00 94.50 115 PHE A CA 1
ATOM 913 C C . PHE A 1 115 ? 3.747 7.554 -2.308 1.00 94.50 115 PHE A C 1
ATOM 915 O O . PHE A 1 115 ? 4.384 8.600 -2.436 1.00 94.50 115 PHE A O 1
ATOM 922 N N . LYS A 1 116 ? 4.307 6.355 -2.481 1.00 91.44 116 LYS A N 1
ATOM 923 C CA . LYS A 1 116 ? 5.722 6.163 -2.824 1.00 91.44 116 LYS A CA 1
ATOM 924 C C . LYS A 1 116 ? 5.931 4.932 -3.702 1.00 91.44 116 LYS A C 1
ATOM 926 O O . LYS A 1 116 ? 5.148 3.985 -3.603 1.00 91.44 116 LYS A O 1
ATOM 931 N N . PRO A 1 117 ? 6.987 4.914 -4.530 1.00 89.94 117 PRO A N 1
ATOM 932 C CA . PRO A 1 117 ? 7.368 3.709 -5.251 1.00 89.94 117 PRO A CA 1
ATOM 933 C C . PRO A 1 117 ? 7.850 2.631 -4.283 1.00 89.94 117 PRO A C 1
ATOM 935 O O . PRO A 1 117 ? 8.492 2.923 -3.269 1.00 89.94 117 PRO A O 1
ATOM 938 N N . GLN A 1 118 ? 7.571 1.383 -4.640 1.00 88.75 118 GLN A N 1
ATOM 939 C CA . GLN A 1 118 ? 8.200 0.209 -4.058 1.00 88.75 118 GLN A CA 1
ATOM 940 C C . GLN A 1 118 ? 9.710 0.322 -4.230 1.00 88.75 118 GLN A C 1
ATOM 942 O O . GLN A 1 118 ? 10.219 0.706 -5.289 1.00 88.75 118 GLN A O 1
ATOM 947 N N . ARG A 1 119 ? 10.440 -0.012 -3.173 1.00 88.31 119 ARG A N 1
ATOM 948 C CA . ARG A 1 119 ? 11.899 0.156 -3.139 1.00 88.31 119 ARG A CA 1
ATOM 949 C C . ARG A 1 119 ? 12.612 -1.082 -3.641 1.00 88.31 119 ARG A C 1
ATOM 951 O O . ARG A 1 119 ? 13.713 -0.986 -4.172 1.00 88.31 119 ARG A O 1
ATOM 958 N N . THR A 1 120 ? 12.007 -2.242 -3.435 1.00 86.06 120 THR A N 1
ATOM 959 C CA . THR A 1 120 ? 12.622 -3.527 -3.739 1.00 86.06 120 THR A CA 1
ATOM 960 C C . THR A 1 120 ? 12.116 -4.059 -5.064 1.00 86.06 120 THR A C 1
ATOM 962 O O . THR A 1 120 ? 10.942 -4.387 -5.181 1.00 86.06 120 THR A O 1
ATOM 965 N N . TYR A 1 121 ? 13.021 -4.177 -6.029 1.00 82.44 121 TYR A N 1
ATOM 966 C CA . TYR A 1 121 ? 12.774 -4.888 -7.277 1.00 82.44 121 TYR A CA 1
ATOM 967 C C . TYR A 1 121 ? 12.813 -6.404 -7.043 1.00 82.44 121 TYR A C 1
ATOM 969 O O . TYR A 1 121 ? 13.685 -6.899 -6.320 1.00 82.44 121 TYR A O 1
ATOM 977 N N . THR A 1 122 ? 11.876 -7.134 -7.639 1.00 78.81 122 THR A N 1
ATOM 978 C CA . THR A 1 122 ? 11.740 -8.589 -7.522 1.00 78.81 122 THR A CA 1
ATOM 979 C C . THR A 1 122 ? 11.743 -9.267 -8.893 1.00 78.81 122 THR A C 1
ATOM 981 O O . THR A 1 122 ? 11.510 -8.638 -9.922 1.00 78.81 122 THR A O 1
ATOM 984 N N . ASN A 1 123 ? 11.944 -10.587 -8.921 1.00 73.50 123 ASN A N 1
ATOM 985 C CA . ASN A 1 123 ? 11.864 -11.361 -10.167 1.00 73.50 123 ASN A CA 1
ATOM 986 C C . ASN A 1 123 ? 10.477 -11.267 -10.823 1.00 73.50 123 ASN A C 1
ATOM 988 O O . ASN A 1 123 ? 10.371 -11.322 -12.041 1.00 73.50 123 ASN A O 1
ATOM 992 N N . MET A 1 124 ? 9.419 -11.080 -10.029 1.00 73.56 124 MET A N 1
ATOM 993 C CA . MET A 1 124 ? 8.073 -10.880 -10.558 1.00 73.56 124 MET A CA 1
ATOM 994 C C . MET A 1 124 ? 7.956 -9.557 -11.312 1.00 73.56 124 MET A C 1
ATOM 996 O O . MET A 1 124 ? 7.302 -9.510 -12.350 1.00 73.56 124 MET A O 1
ATOM 1000 N N . ASP A 1 125 ? 8.617 -8.502 -10.827 1.00 76.00 125 ASP A N 1
ATOM 1001 C CA . ASP A 1 125 ? 8.700 -7.228 -11.542 1.00 76.00 125 ASP A CA 1
ATOM 1002 C C . ASP A 1 125 ? 9.418 -7.409 -12.887 1.00 76.00 125 ASP A C 1
ATOM 1004 O O . ASP A 1 125 ? 8.990 -6.840 -13.890 1.00 76.00 125 ASP A O 1
ATOM 1008 N N . SER A 1 126 ? 10.437 -8.275 -12.937 1.00 73.50 126 SER A N 1
ATOM 1009 C CA . SER A 1 126 ? 11.124 -8.650 -14.181 1.00 73.50 126 SER A CA 1
ATOM 1010 C C . SER A 1 126 ? 10.208 -9.377 -15.163 1.00 73.50 126 SER A C 1
ATOM 1012 O O . SER A 1 126 ? 10.039 -8.916 -16.290 1.00 73.50 126 SER A O 1
ATOM 1014 N N . ASP A 1 127 ? 9.552 -10.459 -14.728 1.00 72.12 127 ASP A N 1
ATOM 1015 C CA . ASP A 1 127 ? 8.610 -11.232 -15.557 1.00 72.12 127 ASP A CA 1
ATOM 1016 C C . ASP A 1 127 ? 7.483 -10.350 -16.108 1.00 72.12 127 ASP A C 1
ATOM 1018 O O . ASP A 1 127 ? 6.943 -10.562 -17.199 1.00 72.12 127 ASP A O 1
ATOM 1022 N N . LEU A 1 128 ? 7.086 -9.364 -15.311 1.00 68.50 128 LEU A N 1
ATOM 1023 C CA . LEU A 1 128 ? 6.105 -8.371 -15.677 1.00 68.50 128 LEU A CA 1
ATOM 1024 C C . LEU A 1 128 ? 6.643 -7.417 -16.746 1.00 68.50 128 LEU A C 1
ATOM 1026 O O . LEU A 1 128 ? 5.968 -7.241 -17.755 1.00 68.50 128 LEU A O 1
ATOM 1030 N N . LEU A 1 129 ? 7.837 -6.845 -16.595 1.00 70.81 129 LEU A N 1
ATOM 1031 C CA . LEU A 1 129 ? 8.434 -5.967 -17.610 1.00 70.81 129 LEU A CA 1
ATOM 1032 C C . LEU A 1 129 ? 8.666 -6.688 -18.949 1.00 70.81 129 LEU A C 1
ATOM 1034 O O . LEU A 1 129 ? 8.370 -6.112 -20.003 1.00 70.81 129 LEU A O 1
ATOM 1038 N N . ASP A 1 130 ? 9.089 -7.955 -18.907 1.00 69.31 130 ASP A N 1
ATOM 1039 C CA . ASP A 1 130 ? 9.312 -8.807 -20.083 1.00 69.31 130 ASP A CA 1
ATOM 1040 C C . ASP A 1 130 ? 8.047 -8.948 -20.941 1.00 69.31 130 ASP A C 1
ATOM 1042 O O . ASP A 1 130 ? 8.084 -8.830 -22.170 1.00 69.31 130 ASP A O 1
ATOM 1046 N N . ARG A 1 131 ? 6.886 -9.139 -20.298 1.00 66.31 131 ARG A N 1
ATOM 1047 C CA . ARG A 1 131 ? 5.593 -9.310 -20.987 1.00 66.31 131 ARG A CA 1
ATOM 1048 C C . ARG A 1 131 ? 5.117 -8.060 -21.723 1.00 66.31 131 ARG A C 1
ATOM 1050 O O . ARG A 1 131 ? 4.308 -8.184 -22.640 1.00 66.31 131 ARG A O 1
ATOM 1057 N N . TYR A 1 132 ? 5.588 -6.874 -21.337 1.00 62.16 132 TYR A N 1
ATOM 1058 C CA . TYR A 1 132 ? 5.156 -5.598 -21.917 1.00 62.16 132 TYR A CA 1
ATOM 1059 C C . TYR A 1 132 ? 6.229 -4.942 -22.808 1.00 62.16 132 TYR A C 1
ATOM 1061 O O . TYR A 1 132 ? 6.145 -3.750 -23.101 1.00 62.16 132 TYR A O 1
ATOM 1069 N N . THR A 1 133 ? 7.170 -5.737 -23.347 1.00 55.56 133 THR A N 1
ATOM 1070 C CA . THR A 1 133 ? 8.114 -5.391 -24.443 1.00 55.56 133 THR A CA 1
ATOM 1071 C C . THR A 1 133 ? 9.135 -4.289 -24.147 1.00 55.56 133 THR A C 1
ATOM 1073 O O . THR A 1 133 ? 9.716 -3.700 -25.060 1.00 55.56 133 THR A O 1
ATOM 1076 N N . LEU A 1 134 ? 9.390 -4.010 -22.874 1.00 59.53 134 LEU A N 1
ATOM 1077 C CA . LEU A 1 134 ? 10.416 -3.054 -22.469 1.00 59.53 134 LEU A CA 1
ATOM 1078 C C . LEU A 1 134 ? 11.770 -3.751 -22.393 1.00 59.53 134 LEU A C 1
ATOM 1080 O O . LEU A 1 134 ? 11.830 -4.921 -22.047 1.00 59.53 134 LEU A O 1
ATOM 1084 N N . THR A 1 135 ? 12.865 -3.040 -22.676 1.00 64.94 135 THR A N 1
ATOM 1085 C CA . THR A 1 135 ? 14.227 -3.541 -22.416 1.00 64.94 135 THR A CA 1
ATOM 1086 C C . THR A 1 135 ? 14.438 -3.703 -20.903 1.00 64.94 135 THR A C 1
ATOM 1088 O O . THR A 1 135 ? 14.733 -2.698 -20.245 1.00 64.94 135 THR A O 1
ATOM 1091 N N . PRO A 1 136 ? 14.328 -4.919 -20.335 1.00 65.00 136 PRO A N 1
ATOM 1092 C CA . PRO A 1 136 ? 14.126 -5.126 -18.894 1.00 65.00 136 PRO A CA 1
ATOM 1093 C C . PRO A 1 136 ? 15.298 -4.587 -18.074 1.00 65.00 136 PRO A C 1
ATOM 1095 O O . PRO A 1 136 ? 15.107 -3.852 -17.109 1.00 65.00 136 PRO A O 1
ATOM 1098 N N . ALA A 1 137 ? 16.517 -4.808 -18.576 1.00 70.56 137 ALA A N 1
ATOM 1099 C CA . ALA A 1 137 ? 17.760 -4.395 -17.936 1.00 70.56 137 ALA A CA 1
ATOM 1100 C C . ALA A 1 137 ? 17.832 -2.889 -17.615 1.00 70.56 137 ALA A C 1
ATOM 1102 O O . ALA A 1 137 ? 18.366 -2.503 -16.580 1.00 70.56 137 ALA A O 1
ATOM 1103 N N . LYS A 1 138 ? 17.297 -2.006 -18.473 1.00 72.75 138 LYS A N 1
ATOM 1104 C CA . LYS A 1 138 ? 17.340 -0.554 -18.210 1.00 72.75 138 LYS A CA 1
ATOM 1105 C C . LYS A 1 138 ? 16.375 -0.142 -17.097 1.00 72.75 138 LYS A C 1
ATOM 1107 O O . LYS A 1 138 ? 16.724 0.705 -16.276 1.00 72.75 138 LYS A O 1
ATOM 1112 N N . HIS A 1 139 ? 15.178 -0.723 -17.078 1.00 73.19 139 HIS A N 1
ATOM 1113 C CA . HIS A 1 139 ? 14.154 -0.406 -16.082 1.00 73.19 139 HIS A CA 1
ATOM 1114 C C . HIS A 1 139 ? 14.490 -1.016 -14.724 1.00 73.19 139 HIS A C 1
ATOM 1116 O O . HIS A 1 139 ? 14.334 -0.342 -13.710 1.00 73.19 139 HIS A O 1
ATOM 1122 N N . GLU A 1 140 ? 15.033 -2.232 -14.715 1.00 79.56 140 GLU A N 1
ATOM 1123 C CA . GLU A 1 140 ? 15.586 -2.865 -13.522 1.00 79.56 140 GLU A CA 1
ATOM 1124 C C . GLU A 1 140 ? 16.658 -1.978 -12.878 1.00 79.56 140 GLU A C 1
ATOM 1126 O O . GLU A 1 140 ? 16.543 -1.632 -11.704 1.00 79.56 140 GLU A O 1
ATOM 1131 N N . ILE A 1 141 ? 17.655 -1.521 -13.648 1.00 81.62 141 ILE A N 1
ATOM 1132 C CA . ILE A 1 141 ? 18.718 -0.645 -13.128 1.00 81.62 141 ILE A CA 1
ATOM 1133 C C . ILE A 1 141 ? 18.138 0.656 -12.558 1.00 81.62 141 ILE A C 1
ATOM 1135 O O . ILE A 1 141 ? 18.543 1.086 -11.477 1.00 81.62 141 ILE A O 1
ATOM 1139 N N . ALA A 1 142 ? 17.193 1.293 -13.257 1.00 79.88 142 ALA A N 1
ATOM 1140 C CA . ALA A 1 142 ? 16.557 2.520 -12.776 1.00 79.88 142 ALA A CA 1
ATOM 1141 C C . ALA A 1 142 ? 15.823 2.295 -11.444 1.00 79.88 142 ALA A C 1
ATOM 1143 O O . ALA A 1 142 ? 16.021 3.053 -10.490 1.00 79.88 142 ALA A O 1
ATOM 1144 N N . TRP A 1 143 ? 15.049 1.212 -11.346 1.00 83.38 143 TRP A N 1
ATOM 1145 C CA . TRP A 1 143 ? 14.313 0.866 -10.136 1.00 83.38 143 TRP A CA 1
ATOM 1146 C C . TRP A 1 143 ? 15.251 0.527 -8.977 1.00 83.38 143 TRP A C 1
ATOM 1148 O O . TRP A 1 143 ? 15.089 1.078 -7.888 1.00 83.38 143 TRP A O 1
ATOM 1158 N N . LEU A 1 144 ? 16.262 -0.317 -9.206 1.00 85.94 144 LEU A N 1
ATOM 1159 C CA . LEU A 1 144 ? 17.272 -0.674 -8.207 1.00 85.94 144 LEU A CA 1
ATOM 1160 C C . LEU A 1 144 ? 17.992 0.570 -7.671 1.00 85.94 144 LEU A C 1
ATOM 1162 O O . LEU A 1 144 ? 18.128 0.727 -6.457 1.00 85.94 144 LEU A O 1
ATOM 1166 N N . ASN A 1 145 ? 18.392 1.487 -8.557 1.00 86.88 145 ASN A N 1
ATOM 1167 C CA . ASN A 1 145 ? 19.053 2.734 -8.173 1.00 86.88 145 ASN A CA 1
ATOM 1168 C C . ASN A 1 145 ? 18.141 3.627 -7.324 1.00 86.88 145 ASN A C 1
ATOM 1170 O O . ASN A 1 145 ? 18.566 4.116 -6.276 1.00 86.88 145 ASN A O 1
ATOM 1174 N N . ARG A 1 146 ? 16.882 3.812 -7.737 1.00 87.19 146 ARG A N 1
ATOM 1175 C CA . ARG A 1 146 ? 15.887 4.582 -6.977 1.00 87.19 146 ARG A CA 1
ATOM 1176 C C . ARG A 1 146 ? 15.636 3.962 -5.602 1.00 87.19 146 ARG A C 1
ATOM 1178 O O . ARG A 1 146 ? 15.670 4.659 -4.592 1.00 87.19 146 ARG A O 1
ATOM 1185 N N . GLY A 1 147 ? 15.441 2.646 -5.551 1.00 87.38 147 GLY A N 1
ATOM 1186 C CA . GLY A 1 147 ? 15.254 1.899 -4.311 1.00 87.38 147 GLY A CA 1
ATOM 1187 C C . GLY A 1 147 ? 16.422 2.069 -3.342 1.00 87.38 147 GLY A C 1
ATOM 1188 O O . GLY A 1 147 ? 16.210 2.376 -2.167 1.00 87.38 147 GLY A O 1
ATOM 1189 N N . ALA A 1 148 ? 17.655 1.951 -3.843 1.00 88.06 148 ALA A N 1
ATOM 1190 C CA . ALA A 1 148 ? 18.868 2.161 -3.059 1.00 88.06 148 ALA A CA 1
ATOM 1191 C C . ALA A 1 148 ? 18.987 3.603 -2.541 1.00 88.06 148 ALA A C 1
ATOM 1193 O O . ALA A 1 148 ? 19.330 3.808 -1.378 1.00 88.06 148 ALA A O 1
ATOM 1194 N N . GLN A 1 149 ? 18.659 4.608 -3.361 1.00 88.69 149 GLN A N 1
ATOM 1195 C CA . GLN A 1 149 ? 18.651 6.013 -2.937 1.00 88.69 149 GLN A CA 1
ATOM 1196 C C . GLN A 1 149 ? 17.664 6.254 -1.790 1.00 88.69 149 GLN A C 1
ATOM 1198 O O . GLN A 1 149 ? 18.058 6.799 -0.759 1.00 88.69 149 GLN A O 1
ATOM 1203 N N . 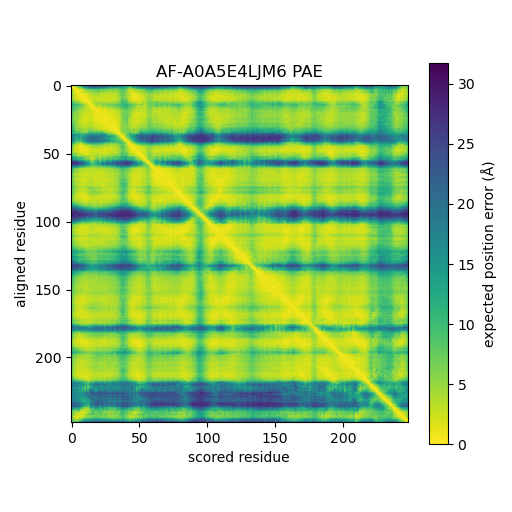MET A 1 150 ? 16.422 5.780 -1.920 1.00 88.75 150 MET A N 1
ATOM 1204 C CA . MET A 1 150 ? 15.395 5.922 -0.880 1.00 88.75 150 MET A CA 1
ATOM 1205 C C . MET A 1 150 ? 15.787 5.210 0.422 1.00 88.75 150 MET A C 1
ATOM 1207 O O . MET A 1 150 ? 15.515 5.704 1.518 1.00 88.75 150 MET A O 1
ATOM 1211 N N . GLN A 1 151 ? 16.434 4.044 0.320 1.00 86.19 151 GLN A N 1
ATOM 1212 C CA . GLN A 1 151 ? 16.942 3.302 1.476 1.00 86.19 151 GLN A CA 1
ATOM 1213 C C . GLN A 1 151 ? 18.102 4.036 2.160 1.00 86.19 151 GLN A C 1
ATOM 1215 O O . GLN A 1 151 ? 18.079 4.201 3.380 1.00 86.19 151 GLN A O 1
ATOM 1220 N N . ASN A 1 152 ? 19.073 4.534 1.390 1.00 87.62 152 ASN A N 1
ATOM 1221 C CA . ASN A 1 152 ? 20.216 5.290 1.908 1.00 87.62 152 ASN A CA 1
ATOM 1222 C C . ASN A 1 152 ? 19.780 6.597 2.579 1.00 87.62 152 ASN A C 1
ATOM 1224 O O . ASN A 1 152 ? 20.282 6.943 3.647 1.00 87.62 152 ASN A O 1
ATOM 1228 N N . ALA A 1 153 ? 18.798 7.283 1.994 1.00 88.19 153 ALA A N 1
ATOM 1229 C CA . ALA A 1 153 ? 18.181 8.476 2.565 1.00 88.19 153 ALA A CA 1
ATOM 1230 C C . ALA A 1 153 ? 17.262 8.172 3.764 1.00 88.19 153 ALA A C 1
ATOM 1232 O O . ALA A 1 153 ? 16.767 9.101 4.400 1.00 88.19 153 ALA A O 1
ATOM 1233 N N . ARG A 1 154 ? 17.036 6.888 4.090 1.00 87.38 154 ARG A N 1
ATOM 1234 C CA . ARG A 1 154 ? 16.109 6.422 5.135 1.00 87.38 154 ARG A CA 1
ATOM 1235 C C . ARG A 1 154 ? 14.730 7.051 5.004 1.00 87.38 154 ARG A C 1
ATOM 1237 O O . ARG A 1 154 ? 14.100 7.418 5.995 1.00 87.38 154 ARG A O 1
ATOM 1244 N N . GLU A 1 155 ? 14.260 7.183 3.771 1.00 88.12 155 GLU A N 1
ATOM 1245 C CA . GLU A 1 155 ? 12.958 7.774 3.534 1.00 88.12 155 GLU A CA 1
ATOM 1246 C C . GLU A 1 155 ? 11.868 6.973 4.260 1.00 88.12 155 GLU A C 1
ATOM 1248 O O . GLU A 1 155 ? 11.900 5.736 4.235 1.00 88.12 155 GLU A O 1
ATOM 1253 N N . PRO A 1 156 ? 10.868 7.626 4.873 1.00 89.12 156 PRO A N 1
ATOM 1254 C CA . PRO A 1 156 ? 9.737 6.920 5.464 1.00 89.12 156 PRO A CA 1
ATOM 1255 C C . PRO A 1 156 ? 8.893 6.259 4.370 1.00 89.12 156 PRO A C 1
ATOM 1257 O O . PRO A 1 156 ? 8.858 6.734 3.228 1.00 89.12 156 PRO A O 1
ATOM 1260 N N . TYR A 1 157 ? 8.264 5.132 4.702 1.00 91.88 157 TYR A N 1
ATOM 1261 C CA . TYR A 1 157 ? 7.212 4.528 3.879 1.00 91.88 157 TYR A CA 1
ATOM 1262 C C . TYR A 1 157 ? 5.957 5.410 3.908 1.00 91.88 157 TYR A C 1
ATOM 1264 O O . TYR A 1 157 ? 5.819 6.205 4.840 1.00 91.88 157 TYR A O 1
ATOM 1272 N N . PRO A 1 158 ? 5.072 5.310 2.900 1.00 94.06 158 PRO A N 1
ATOM 1273 C CA . PRO A 1 158 ? 3.880 6.138 2.865 1.00 94.06 158 PRO A CA 1
ATOM 1274 C C . PRO A 1 158 ? 2.999 5.832 4.077 1.00 94.06 158 PRO A C 1
ATOM 1276 O O . PRO A 1 158 ? 2.751 4.660 4.384 1.00 94.06 158 PRO A O 1
ATOM 1279 N N . ALA A 1 159 ? 2.561 6.871 4.786 1.00 95.19 159 ALA A N 1
ATOM 1280 C CA . ALA A 1 159 ? 1.832 6.701 6.037 1.00 95.19 159 ALA A CA 1
ATOM 1281 C C . ALA A 1 159 ? 0.849 7.839 6.326 1.00 95.19 159 ALA A C 1
ATOM 1283 O O . ALA A 1 159 ? 1.086 8.992 5.979 1.00 95.19 159 ALA A O 1
ATOM 1284 N N . LEU A 1 160 ? -0.248 7.5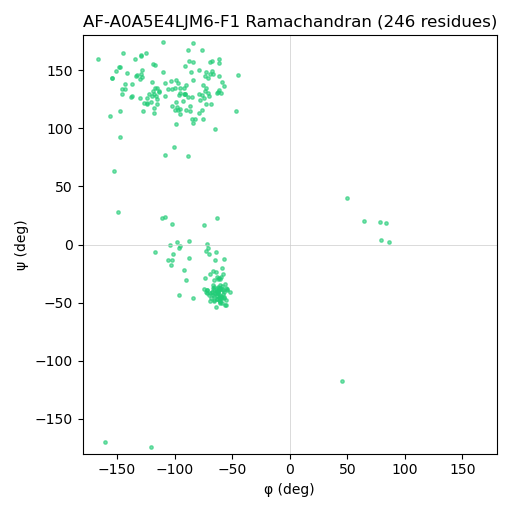19 7.018 1.00 96.19 160 LEU A N 1
ATOM 1285 C CA . LEU A 1 160 ? -1.225 8.502 7.497 1.00 96.19 160 LEU A CA 1
ATOM 1286 C C . LEU A 1 160 ? -1.574 8.251 8.963 1.00 96.19 160 LEU A C 1
ATOM 1288 O O . LEU A 1 160 ? -1.648 7.108 9.408 1.00 96.19 160 LEU A O 1
ATOM 1292 N N . LEU A 1 161 ? -1.826 9.328 9.706 1.00 94.62 161 LEU A N 1
ATOM 1293 C CA . LEU A 1 161 ? -2.152 9.260 11.130 1.00 94.62 161 LEU A CA 1
ATOM 1294 C C . LEU A 1 161 ? -3.637 8.980 11.367 1.00 94.62 161 LEU A C 1
ATOM 1296 O O . LEU A 1 161 ? -4.510 9.527 10.693 1.00 94.62 161 LEU A O 1
ATOM 1300 N N . MET A 1 162 ? -3.905 8.163 12.378 1.00 90.44 162 MET A N 1
ATOM 1301 C CA . MET A 1 162 ? -5.215 7.971 12.987 1.00 90.44 162 MET A CA 1
ATOM 1302 C C . MET A 1 162 ? -5.486 9.057 14.046 1.00 90.44 162 MET A C 1
ATOM 1304 O O . MET A 1 162 ? -4.540 9.611 14.611 1.00 90.44 162 MET A O 1
ATOM 1308 N N . PRO A 1 163 ? -6.761 9.350 14.377 1.00 86.00 163 PRO A N 1
ATOM 1309 C CA . PRO A 1 163 ? -7.117 10.347 15.392 1.00 86.00 163 PRO A CA 1
ATOM 1310 C C . PRO A 1 163 ? -6.531 10.095 16.788 1.00 86.00 163 PRO A C 1
ATOM 1312 O O . PRO A 1 163 ? -6.364 11.031 17.561 1.00 86.00 163 PRO A O 1
ATOM 1315 N N . ASP A 1 164 ? -6.228 8.841 17.123 1.00 84.94 164 ASP A N 1
ATOM 1316 C CA . ASP A 1 164 ? -5.623 8.442 18.397 1.00 84.94 164 ASP A CA 1
ATOM 1317 C C . ASP A 1 164 ? -4.081 8.502 18.390 1.00 84.94 164 ASP A C 1
ATOM 1319 O O . ASP A 1 164 ? -3.437 8.159 19.382 1.00 84.94 164 ASP A O 1
ATOM 1323 N N . GLY A 1 165 ? -3.481 8.959 17.285 1.00 89.69 165 GLY A N 1
ATOM 1324 C CA . GLY A 1 165 ? -2.040 9.138 17.130 1.00 89.69 165 GLY A CA 1
ATOM 1325 C C . GLY A 1 165 ? -1.277 7.897 16.666 1.00 89.69 165 GLY A C 1
ATOM 1326 O O . GLY A 1 165 ? -0.052 7.974 16.544 1.00 89.69 165 GLY A O 1
ATOM 1327 N N . HIS A 1 166 ? -1.949 6.772 16.391 1.00 90.94 166 HIS A N 1
ATOM 1328 C CA . HIS A 1 166 ? -1.320 5.656 15.681 1.00 90.94 166 HIS A CA 1
ATOM 1329 C C . HIS A 1 166 ? -1.044 6.036 14.219 1.00 90.94 166 HIS A C 1
ATOM 1331 O O . HIS A 1 166 ? -1.798 6.788 13.603 1.00 90.94 166 HIS A O 1
ATOM 1337 N N . SER A 1 167 ? 0.038 5.508 13.652 1.00 93.69 167 SER A N 1
ATOM 1338 C CA . SER A 1 167 ? 0.365 5.679 12.232 1.00 93.69 167 SER A CA 1
ATOM 1339 C C . SER A 1 167 ? -0.047 4.432 11.460 1.00 93.69 167 SER A C 1
ATOM 1341 O O . SER A 1 167 ? 0.235 3.325 11.910 1.00 93.69 167 SER A O 1
ATOM 1343 N N . ILE A 1 168 ? -0.693 4.584 10.306 1.00 94.38 168 ILE A N 1
ATOM 1344 C CA . ILE A 1 168 ? -0.916 3.482 9.368 1.00 94.38 168 ILE A CA 1
ATOM 1345 C C . ILE A 1 168 ? 0.149 3.595 8.281 1.00 94.38 168 ILE A C 1
ATOM 1347 O O . ILE A 1 168 ? 0.058 4.458 7.414 1.00 94.38 168 ILE A O 1
ATOM 1351 N N . GLU A 1 169 ? 1.164 2.736 8.358 1.00 95.06 169 GLU A N 1
ATOM 1352 C CA . GLU A 1 169 ? 2.267 2.633 7.398 1.00 95.06 169 GLU A CA 1
ATOM 1353 C C . GLU A 1 169 ? 1.892 1.626 6.307 1.00 95.06 169 GLU A C 1
ATOM 1355 O O . GLU A 1 169 ? 1.370 0.552 6.607 1.00 95.06 169 GLU A O 1
ATOM 1360 N N . TYR A 1 170 ? 2.179 1.933 5.045 1.00 95.44 170 TYR A N 1
ATOM 1361 C CA . TYR A 1 170 ? 1.880 1.042 3.930 1.00 95.44 170 TYR A CA 1
ATOM 1362 C C . TYR A 1 170 ? 3.139 0.571 3.197 1.00 95.44 170 TYR A C 1
ATOM 1364 O O . TYR A 1 170 ? 4.029 1.362 2.881 1.00 95.44 170 TYR A O 1
ATOM 1372 N N . ARG A 1 171 ? 3.209 -0.734 2.911 1.00 93.19 171 ARG A N 1
ATOM 1373 C CA . ARG A 1 171 ? 4.319 -1.377 2.196 1.00 93.19 171 ARG A CA 1
ATOM 1374 C C . ARG A 1 171 ? 3.832 -2.326 1.114 1.00 93.19 171 ARG A C 1
ATOM 1376 O O . ARG A 1 171 ? 2.709 -2.829 1.160 1.00 93.19 171 ARG A O 1
ATOM 1383 N N . ILE A 1 172 ? 4.722 -2.603 0.169 1.00 91.12 172 ILE A N 1
ATOM 1384 C CA . ILE A 1 172 ? 4.466 -3.513 -0.941 1.00 91.12 172 IL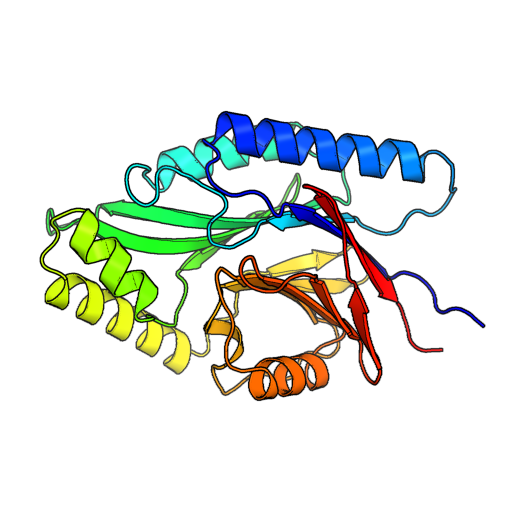E A CA 1
ATOM 1385 C C . ILE A 1 172 ? 5.472 -4.661 -0.901 1.00 91.12 172 ILE A C 1
ATOM 1387 O O . ILE A 1 172 ? 6.679 -4.429 -0.948 1.00 91.12 172 ILE A O 1
ATOM 1391 N N . CYS A 1 173 ? 4.955 -5.887 -0.831 1.00 89.31 173 CYS A N 1
ATOM 1392 C CA . CYS A 1 173 ? 5.680 -7.129 -1.070 1.00 89.31 173 CYS A CA 1
ATOM 1393 C C . CYS A 1 173 ? 7.052 -7.164 -0.382 1.00 89.31 173 CYS A C 1
ATOM 1395 O O . CYS A 1 173 ? 7.134 -7.067 0.844 1.00 89.31 173 CYS A O 1
ATOM 1397 N N . ALA A 1 174 ? 8.131 -7.253 -1.158 1.00 86.94 174 ALA A N 1
ATOM 1398 C CA . ALA A 1 174 ? 9.498 -7.391 -0.671 1.00 86.94 174 ALA A CA 1
ATOM 1399 C C . ALA A 1 174 ? 10.024 -6.193 0.155 1.00 86.94 174 ALA A C 1
ATOM 1401 O O . ALA A 1 174 ? 11.090 -6.295 0.766 1.00 86.94 174 ALA A O 1
ATOM 1402 N N . ASP A 1 175 ? 9.287 -5.080 0.258 1.00 89.50 175 ASP A N 1
ATOM 1403 C CA . ASP A 1 175 ? 9.626 -3.970 1.162 1.00 89.50 175 ASP A CA 1
ATOM 1404 C C . ASP A 1 175 ? 9.441 -4.315 2.657 1.00 89.50 175 ASP A C 1
ATOM 1406 O O . ASP A 1 175 ? 9.865 -3.552 3.537 1.00 89.50 175 ASP A O 1
ATOM 1410 N N . VAL A 1 176 ? 8.861 -5.477 2.984 1.00 86.88 176 VAL A N 1
ATOM 1411 C CA . VAL A 1 176 ? 8.861 -6.006 4.362 1.00 86.88 176 VAL A CA 1
ATOM 1412 C C . VAL A 1 176 ? 10.252 -6.457 4.826 1.00 86.88 176 VAL A C 1
ATOM 1414 O O . VAL A 1 176 ? 10.549 -6.377 6.016 1.00 86.88 176 VAL A O 1
ATOM 1417 N N . ASP A 1 177 ? 11.141 -6.824 3.898 1.00 76.69 177 ASP A N 1
ATOM 1418 C CA . ASP A 1 177 ? 12.448 -7.429 4.197 1.00 76.69 177 ASP A CA 1
ATOM 1419 C C . ASP A 1 177 ? 13.573 -6.411 4.431 1.00 76.69 177 ASP A C 1
ATOM 1421 O O . ASP A 1 177 ? 14.677 -6.774 4.855 1.00 76.69 177 ASP A O 1
ATOM 1425 N N . LYS A 1 178 ? 13.353 -5.128 4.122 1.00 68.69 178 LYS A N 1
ATOM 1426 C CA . LYS A 1 178 ? 14.459 -4.168 4.005 1.00 68.69 178 LYS A CA 1
ATOM 1427 C C . LYS A 1 178 ? 14.784 -3.458 5.313 1.00 68.69 178 LYS A C 1
ATOM 1429 O O . LYS A 1 178 ? 14.002 -2.670 5.839 1.00 68.69 178 LYS A O 1
ATOM 1434 N N . ARG A 1 179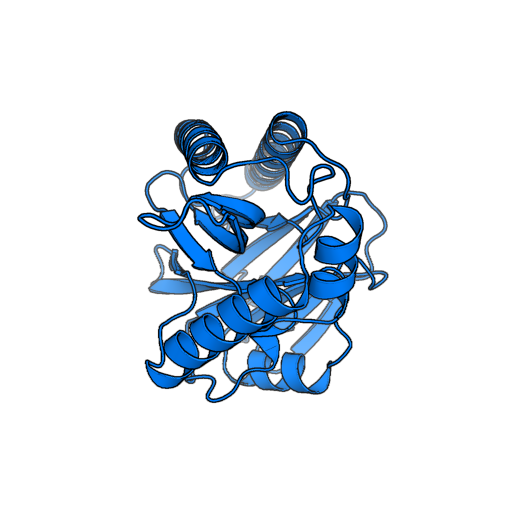 ? 16.002 -3.725 5.794 1.00 60.06 179 ARG A N 1
ATOM 1435 C CA . ARG A 1 179 ? 16.646 -3.101 6.956 1.00 60.06 179 ARG A CA 1
ATOM 1436 C C . ARG A 1 179 ? 17.462 -1.859 6.542 1.00 60.06 179 ARG A C 1
ATOM 1438 O O . ARG A 1 179 ? 17.966 -1.831 5.423 1.00 60.06 179 ARG A O 1
ATOM 1445 N N . PRO A 1 180 ? 17.664 -0.879 7.442 1.00 55.78 180 PRO A N 1
ATOM 1446 C CA . PRO A 1 180 ? 17.157 -0.845 8.810 1.00 55.78 180 PRO A CA 1
ATOM 1447 C C . PRO A 1 180 ? 15.666 -0.498 8.852 1.00 55.78 180 PRO A C 1
ATOM 1449 O O . PRO A 1 180 ? 15.218 0.494 8.284 1.00 55.78 180 PRO A O 1
ATOM 1452 N N . LEU A 1 181 ? 14.905 -1.323 9.567 1.00 67.06 181 LEU A N 1
ATOM 1453 C CA . LEU A 1 181 ? 13.543 -1.001 9.958 1.00 67.06 181 LEU A CA 1
ATOM 1454 C C . LEU A 1 181 ? 13.654 -0.124 11.202 1.00 67.06 181 LEU A C 1
ATOM 1456 O O . LEU A 1 181 ? 14.049 -0.616 12.256 1.00 67.06 181 LEU A O 1
ATOM 1460 N N . ALA A 1 182 ? 13.371 1.173 11.081 1.00 78.12 182 ALA A N 1
ATOM 1461 C CA . ALA A 1 182 ? 13.252 2.014 12.267 1.00 78.12 182 ALA A CA 1
ATOM 1462 C C . ALA A 1 182 ? 12.127 1.450 13.144 1.00 78.12 182 ALA A C 1
ATOM 1464 O O . ALA A 1 182 ? 11.044 1.152 12.630 1.00 78.12 182 ALA A O 1
ATOM 1465 N N . GLU A 1 183 ? 12.394 1.254 14.433 1.00 84.56 183 GLU A N 1
ATOM 1466 C CA . GLU A 1 183 ? 11.378 0.837 15.393 1.00 84.56 183 GLU A CA 1
ATOM 1467 C C . GLU A 1 183 ? 10.299 1.918 15.497 1.00 84.56 183 GLU A C 1
ATOM 1469 O O . GLU A 1 183 ? 10.608 3.096 15.661 1.00 84.56 183 GLU A O 1
ATOM 1474 N N . ASP A 1 184 ? 9.034 1.511 15.396 1.00 87.94 184 ASP A N 1
ATOM 1475 C CA . ASP A 1 184 ? 7.895 2.395 15.615 1.00 87.94 184 ASP A CA 1
ATOM 1476 C C . ASP A 1 184 ? 6.742 1.590 16.221 1.00 87.94 184 ASP A C 1
ATOM 1478 O O . ASP A 1 184 ? 5.906 1.003 15.532 1.00 87.94 184 ASP A O 1
ATOM 1482 N N . LYS A 1 185 ? 6.692 1.575 17.554 1.00 86.75 185 LYS A N 1
ATOM 1483 C CA . LYS A 1 185 ? 5.672 0.858 18.332 1.00 86.75 185 LYS A CA 1
ATOM 1484 C C . LYS A 1 185 ? 4.278 1.488 18.250 1.00 86.75 185 LYS A C 1
ATOM 1486 O O . LYS A 1 185 ? 3.349 0.933 18.834 1.00 86.75 185 LYS A O 1
ATOM 1491 N N . LYS A 1 186 ? 4.116 2.622 17.557 1.00 88.50 186 LYS A N 1
ATOM 1492 C CA . LYS A 1 186 ? 2.815 3.240 17.256 1.00 88.50 186 LYS A CA 1
ATOM 1493 C C . LYS A 1 186 ? 2.358 2.977 15.822 1.00 88.50 186 LYS A C 1
ATOM 1495 O O . LYS A 1 186 ? 1.188 3.212 15.520 1.00 88.50 186 LYS A O 1
ATOM 1500 N N . ALA A 1 187 ? 3.237 2.488 14.952 1.00 91.06 187 ALA A N 1
ATOM 1501 C CA . ALA A 1 187 ? 2.882 2.166 13.580 1.00 91.06 187 ALA A CA 1
ATOM 1502 C C . ALA A 1 187 ? 2.154 0.820 13.481 1.00 91.06 187 ALA A C 1
ATOM 1504 O O . ALA A 1 187 ? 2.623 -0.204 13.979 1.00 91.06 187 ALA A O 1
ATOM 1505 N N . ILE A 1 188 ? 1.017 0.823 12.795 1.00 92.56 188 ILE A N 1
ATOM 1506 C CA . ILE A 1 188 ? 0.345 -0.355 12.260 1.00 92.56 188 ILE A CA 1
ATOM 1507 C C . ILE A 1 188 ? 0.746 -0.450 10.789 1.00 92.56 188 ILE A C 1
ATOM 1509 O O . ILE A 1 188 ? 0.452 0.456 10.011 1.00 92.56 188 ILE A O 1
ATOM 1513 N N . THR A 1 189 ? 1.416 -1.529 10.397 1.00 93.69 189 THR A N 1
ATOM 1514 C CA . THR A 1 189 ? 1.865 -1.713 9.016 1.00 93.69 189 THR A CA 1
ATOM 1515 C C . THR A 1 189 ? 0.865 -2.560 8.234 1.00 93.69 189 THR A C 1
ATOM 1517 O O . THR A 1 189 ? 0.485 -3.655 8.648 1.00 93.69 189 THR A O 1
ATOM 1520 N N . LEU A 1 190 ? 0.449 -2.059 7.077 1.00 94.06 190 LEU A N 1
ATOM 1521 C CA . LEU A 1 190 ? -0.351 -2.780 6.097 1.00 94.06 190 LEU A CA 1
ATOM 1522 C C . LEU A 1 190 ? 0.543 -3.163 4.918 1.00 94.06 190 LEU A C 1
ATOM 1524 O O . LEU A 1 190 ? 1.305 -2.335 4.420 1.00 94.06 190 LEU A O 1
ATOM 1528 N N . VAL A 1 191 ? 0.449 -4.409 4.464 1.00 92.50 191 VAL A N 1
ATOM 1529 C CA . VAL A 1 191 ? 1.281 -4.933 3.379 1.00 92.50 191 VAL A CA 1
ATOM 1530 C C . VAL A 1 191 ? 0.403 -5.536 2.300 1.00 92.50 191 VAL A C 1
ATOM 1532 O O . VAL A 1 191 ? -0.334 -6.488 2.552 1.00 92.50 191 VAL A O 1
ATOM 1535 N N . SER A 1 192 ? 0.526 -5.014 1.088 1.00 91.19 192 SER A N 1
ATOM 1536 C CA . SER A 1 192 ? -0.011 -5.661 -0.108 1.00 91.19 192 SER A CA 1
ATOM 1537 C C . SER A 1 192 ? 1.056 -6.557 -0.709 1.00 91.19 192 SER A C 1
ATOM 1539 O O . SER A 1 192 ? 2.165 -6.082 -0.940 1.00 91.19 192 SER A O 1
ATOM 1541 N N . ALA A 1 193 ? 0.739 -7.815 -1.000 1.00 87.38 193 ALA A N 1
ATOM 1542 C CA . ALA A 1 193 ? 1.680 -8.719 -1.652 1.00 87.38 193 ALA A CA 1
ATOM 1543 C C . ALA A 1 193 ? 0.996 -9.622 -2.681 1.00 87.38 193 ALA A C 1
ATOM 1545 O O . ALA A 1 193 ? -0.164 -10.002 -2.510 1.00 87.38 193 ALA A O 1
ATOM 1546 N N . ASP A 1 194 ? 1.719 -9.973 -3.742 1.00 82.06 194 ASP A N 1
ATOM 1547 C CA . ASP A 1 194 ? 1.325 -11.060 -4.638 1.00 82.06 194 ASP A CA 1
ATOM 1548 C C . ASP A 1 194 ? 1.785 -12.418 -4.105 1.00 82.06 194 ASP A C 1
ATOM 1550 O O . ASP A 1 194 ? 1.004 -13.363 -4.070 1.00 82.06 194 ASP A O 1
ATOM 1554 N N . GLN A 1 195 ? 3.041 -12.501 -3.661 1.00 81.31 195 GLN A N 1
ATOM 1555 C CA . GLN A 1 195 ? 3.619 -13.710 -3.088 1.00 81.31 195 GLN A CA 1
ATOM 1556 C C . GLN A 1 195 ? 4.786 -13.362 -2.164 1.00 81.31 195 GLN A C 1
ATOM 1558 O O . GLN A 1 195 ? 5.858 -12.976 -2.631 1.00 81.31 195 GLN A O 1
ATOM 1563 N N . LEU A 1 196 ? 4.618 -13.558 -0.854 1.00 80.69 196 LEU A N 1
ATOM 1564 C CA . LEU A 1 196 ? 5.731 -13.440 0.091 1.00 80.69 196 LEU A CA 1
A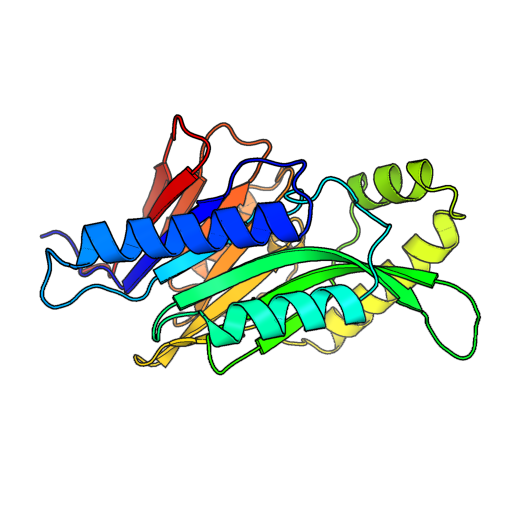TOM 1565 C C . LEU A 1 196 ? 6.356 -14.805 0.368 1.00 80.69 196 LEU A C 1
ATOM 1567 O O . LEU A 1 196 ? 5.676 -15.773 0.699 1.00 80.69 196 LEU A O 1
ATOM 1571 N N . SER A 1 197 ? 7.682 -14.877 0.270 1.00 71.62 197 SER A N 1
ATOM 1572 C CA . SER A 1 197 ? 8.455 -16.081 0.604 1.00 71.62 197 SER A CA 1
ATOM 1573 C C . SER A 1 197 ? 9.213 -15.969 1.931 1.00 71.62 197 SER A C 1
ATOM 1575 O O . SER A 1 197 ? 9.671 -16.983 2.457 1.00 71.62 197 SER A O 1
ATOM 1577 N N . ASN A 1 198 ? 9.336 -14.765 2.502 1.00 77.44 198 ASN A N 1
ATOM 1578 C CA . ASN A 1 198 ? 10.197 -14.501 3.654 1.00 77.44 198 ASN A CA 1
ATOM 1579 C C . ASN A 1 198 ? 9.413 -14.249 4.951 1.00 77.44 198 ASN A C 1
ATOM 1581 O O . ASN A 1 198 ? 9.289 -13.125 5.438 1.00 77.44 198 ASN A O 1
ATOM 1585 N N . MET A 1 199 ? 8.916 -15.326 5.561 1.00 76.62 199 MET A N 1
ATOM 1586 C CA . MET A 1 199 ? 8.193 -15.240 6.839 1.00 76.62 199 MET A CA 1
ATOM 1587 C C . MET A 1 199 ? 9.047 -14.679 7.991 1.00 76.62 199 MET A C 1
ATOM 1589 O O . MET A 1 199 ? 8.508 -14.046 8.896 1.00 76.62 199 MET A O 1
ATOM 1593 N N . ALA A 1 200 ? 10.372 -14.870 7.967 1.00 79.25 200 ALA A N 1
ATOM 1594 C CA . ALA A 1 200 ? 11.260 -14.374 9.022 1.00 79.25 200 ALA A CA 1
ATOM 1595 C C . ALA A 1 200 ? 11.324 -12.838 9.051 1.00 79.25 200 ALA A C 1
ATOM 1597 O O . ALA A 1 200 ? 11.410 -12.228 10.121 1.00 79.25 200 ALA A O 1
ATOM 1598 N N . ALA A 1 201 ? 11.254 -12.203 7.884 1.00 81.38 201 ALA A N 1
ATOM 1599 C CA . ALA A 1 201 ? 11.189 -10.754 7.777 1.00 81.38 201 ALA A CA 1
ATOM 1600 C C . ALA A 1 201 ? 9.837 -10.182 8.217 1.00 81.38 201 ALA A C 1
ATOM 1602 O O . ALA A 1 201 ? 9.821 -9.167 8.910 1.00 81.38 201 ALA A O 1
ATOM 1603 N N . ILE A 1 202 ? 8.729 -10.859 7.891 1.00 83.00 202 ILE A N 1
ATOM 1604 C CA . ILE A 1 202 ? 7.385 -10.507 8.380 1.00 83.00 202 ILE A CA 1
ATOM 1605 C C . ILE A 1 202 ? 7.382 -10.490 9.913 1.00 83.00 202 ILE A C 1
ATOM 1607 O O . ILE A 1 202 ? 7.068 -9.460 10.504 1.00 83.00 202 ILE A O 1
ATOM 1611 N N . SER A 1 203 ? 7.851 -11.575 10.538 1.00 81.38 203 SER A N 1
ATOM 1612 C CA . SER A 1 203 ? 7.945 -11.676 11.999 1.00 81.38 203 SER A CA 1
ATOM 1613 C C . SER A 1 203 ? 8.857 -10.596 12.596 1.00 81.38 203 SER A C 1
ATOM 1615 O O . SER A 1 203 ? 8.471 -9.922 13.548 1.00 81.38 203 SER A O 1
ATOM 1617 N N . SER A 1 204 ? 10.023 -10.345 11.986 1.00 84.25 204 SER A N 1
ATOM 1618 C CA . SER A 1 204 ? 10.930 -9.273 12.430 1.00 84.25 204 SER A CA 1
ATOM 1619 C C . SER A 1 204 ? 10.281 -7.885 12.355 1.00 84.25 204 SER A C 1
ATOM 1621 O O . SER A 1 204 ? 10.542 -7.031 13.198 1.00 84.25 204 SER A O 1
ATOM 1623 N N . LEU A 1 205 ? 9.465 -7.625 11.329 1.00 86.06 205 LEU A N 1
ATOM 1624 C CA . LEU A 1 205 ? 8.752 -6.360 11.175 1.00 86.06 205 LEU A CA 1
ATOM 1625 C C . LEU A 1 205 ? 7.612 -6.239 12.190 1.00 86.06 205 LEU A C 1
ATOM 1627 O O . LEU A 1 205 ? 7.452 -5.170 12.778 1.00 86.06 205 LEU A O 1
ATOM 1631 N N . ALA A 1 206 ? 6.854 -7.311 12.425 1.00 84.56 206 ALA A N 1
ATOM 1632 C CA . ALA A 1 206 ? 5.788 -7.330 13.421 1.00 84.56 206 ALA A CA 1
ATOM 1633 C C . ALA A 1 206 ? 6.311 -7.010 14.828 1.00 84.56 206 ALA A C 1
ATOM 1635 O O . ALA A 1 206 ? 5.677 -6.243 15.553 1.00 84.56 206 ALA A O 1
ATOM 1636 N N . ASP A 1 207 ? 7.506 -7.494 15.179 1.00 84.25 207 ASP A N 1
ATOM 1637 C CA . ASP A 1 207 ? 8.156 -7.178 16.453 1.00 84.25 207 ASP A CA 1
ATOM 1638 C C . ASP A 1 207 ? 8.508 -5.691 16.600 1.00 84.25 207 ASP A C 1
ATOM 1640 O O . ASP A 1 207 ? 8.606 -5.188 17.718 1.00 84.25 207 ASP A O 1
ATOM 1644 N N . LEU A 1 208 ? 8.672 -4.948 15.503 1.00 87.56 208 LEU A N 1
ATOM 1645 C CA . LEU A 1 208 ? 9.050 -3.528 15.497 1.00 87.56 208 LEU A CA 1
ATOM 1646 C C . LEU A 1 208 ? 7.856 -2.575 15.352 1.00 87.56 208 LEU A C 1
ATOM 1648 O O . LEU A 1 208 ? 8.055 -1.360 15.244 1.00 87.56 208 LEU A O 1
ATOM 1652 N N . ARG A 1 209 ? 6.634 -3.110 15.303 1.00 89.00 209 ARG A N 1
ATOM 1653 C CA . ARG A 1 209 ? 5.393 -2.384 15.000 1.00 89.00 209 ARG A CA 1
ATOM 1654 C C . ARG A 1 209 ? 4.331 -2.656 16.060 1.00 89.00 209 ARG A C 1
ATOM 1656 O O . ARG A 1 209 ? 4.437 -3.614 16.813 1.00 89.00 209 ARG A O 1
ATOM 1663 N N . LYS A 1 210 ? 3.291 -1.819 16.130 1.00 88.50 210 LYS A N 1
ATOM 1664 C CA . LYS A 1 210 ? 2.088 -2.069 16.954 1.00 88.50 210 LYS A CA 1
ATOM 1665 C C . LYS A 1 210 ? 1.301 -3.275 16.436 1.00 88.50 210 LYS A C 1
ATOM 1667 O O . LYS A 1 210 ? 0.746 -4.047 17.218 1.00 88.50 210 LYS A O 1
ATOM 1672 N N . GLY A 1 211 ? 1.244 -3.413 15.116 1.00 88.38 211 GLY A N 1
ATOM 1673 C CA . GLY A 1 211 ? 0.589 -4.508 14.418 1.00 88.38 211 GLY A CA 1
ATOM 1674 C C . GLY A 1 211 ? 0.980 -4.536 12.946 1.00 88.38 211 GLY A C 1
ATOM 1675 O O . GLY A 1 211 ? 1.437 -3.534 12.398 1.00 88.38 211 GLY A O 1
ATOM 1676 N N . LEU A 1 212 ? 0.799 -5.688 12.319 1.00 89.56 212 LEU A N 1
ATOM 1677 C CA . LEU A 1 212 ? 1.125 -5.970 10.932 1.00 89.56 212 LEU A CA 1
ATOM 1678 C C . LEU A 1 212 ? -0.016 -6.782 10.314 1.00 89.56 212 LEU A C 1
ATOM 1680 O O . LEU A 1 212 ? -0.420 -7.815 10.849 1.00 89.56 212 LEU A O 1
ATOM 1684 N N . ILE A 1 213 ? -0.543 -6.325 9.182 1.00 89.81 213 ILE A N 1
ATOM 1685 C CA . ILE A 1 213 ? -1.503 -7.090 8.380 1.00 89.81 213 ILE A CA 1
ATOM 1686 C C . ILE A 1 213 ? -0.959 -7.216 6.975 1.00 89.81 213 ILE A C 1
ATOM 1688 O O . ILE A 1 213 ? -0.660 -6.219 6.321 1.00 89.81 213 ILE A O 1
ATOM 1692 N N . VAL A 1 214 ? -0.885 -8.453 6.504 1.00 89.62 214 VAL A N 1
ATOM 1693 C CA . VAL A 1 214 ? -0.414 -8.784 5.169 1.00 89.62 214 VAL A CA 1
ATOM 1694 C C . VAL A 1 214 ? -1.560 -9.392 4.372 1.00 89.62 214 VAL A C 1
ATOM 1696 O O . VAL A 1 214 ? -2.131 -10.422 4.745 1.00 89.62 214 VAL A O 1
ATOM 1699 N N . ASN A 1 215 ? -1.882 -8.750 3.253 1.00 88.94 215 ASN A N 1
ATOM 1700 C CA . ASN A 1 215 ? -2.788 -9.267 2.241 1.00 88.94 215 ASN A CA 1
ATOM 1701 C C . ASN A 1 215 ? -1.974 -9.843 1.079 1.00 88.94 215 ASN A C 1
ATOM 1703 O O . ASN A 1 215 ? -1.702 -9.160 0.091 1.00 88.94 215 ASN A O 1
ATOM 1707 N N . ASP A 1 216 ? -1.567 -11.097 1.254 1.00 85.81 216 ASP A N 1
ATOM 1708 C CA . ASP A 1 216 ? -0.814 -11.887 0.282 1.00 85.81 216 ASP A CA 1
ATOM 1709 C C . ASP A 1 216 ? -1.779 -12.702 -0.601 1.00 85.81 216 ASP A C 1
ATOM 1711 O O . ASP A 1 216 ? -2.614 -13.468 -0.093 1.00 85.81 216 ASP A O 1
ATOM 1715 N N . LEU A 1 217 ? -1.683 -12.523 -1.924 1.00 78.88 217 LEU A N 1
ATOM 1716 C CA . LEU A 1 217 ? -2.512 -13.231 -2.900 1.00 78.88 217 LEU A CA 1
ATOM 1717 C C . LEU A 1 217 ? -2.196 -14.734 -2.953 1.00 78.88 217 LEU A C 1
ATOM 1719 O O . LEU A 1 217 ? -3.126 -15.541 -3.023 1.00 78.88 217 LEU A O 1
ATOM 1723 N N . ALA A 1 218 ? -0.920 -15.120 -2.897 1.00 76.44 218 ALA A N 1
ATOM 1724 C CA . ALA A 1 218 ? -0.476 -16.505 -3.036 1.00 76.44 218 ALA A CA 1
ATOM 1725 C C . ALA A 1 218 ? -0.783 -17.355 -1.798 1.00 76.44 218 ALA A C 1
ATOM 1727 O O . ALA A 1 218 ? -0.997 -18.569 -1.896 1.00 76.44 218 ALA A O 1
ATOM 1728 N N . SER A 1 219 ? -0.824 -16.742 -0.616 1.00 66.44 219 SER A N 1
ATOM 1729 C CA . SER A 1 219 ? -1.186 -17.469 0.599 1.00 66.44 219 SER A CA 1
ATOM 1730 C C . SER A 1 219 ? -2.684 -17.819 0.601 1.00 66.44 219 SER A C 1
ATOM 1732 O O . SER A 1 219 ? -3.535 -17.041 0.186 1.00 66.44 219 SER A O 1
ATOM 1734 N N . LYS A 1 220 ? -3.086 -18.990 1.110 1.00 54.88 220 LYS A N 1
ATOM 1735 C CA . LYS A 1 220 ? -4.520 -19.357 1.226 1.00 54.88 220 LYS A CA 1
ATOM 1736 C C . LYS A 1 220 ? -5.257 -18.620 2.372 1.00 54.88 220 LYS A C 1
ATOM 1738 O O . LYS A 1 220 ? -6.331 -19.056 2.779 1.00 54.88 220 LYS A O 1
ATOM 1743 N N . GLY A 1 221 ? -4.713 -17.528 2.922 1.00 53.16 221 GLY A N 1
ATOM 1744 C CA . GLY A 1 221 ? -5.277 -16.797 4.069 1.00 53.16 221 GLY A CA 1
ATOM 1745 C C . GLY A 1 221 ? -4.749 -15.362 4.202 1.00 53.16 221 GLY A C 1
ATOM 1746 O O . GLY A 1 221 ? -4.114 -14.857 3.290 1.00 53.16 221 GLY A O 1
ATOM 1747 N N . LEU A 1 222 ? -5.046 -14.695 5.320 1.00 56.12 222 LEU A N 1
ATOM 1748 C CA . LEU A 1 222 ? -4.405 -13.440 5.734 1.00 56.12 222 LEU A CA 1
ATOM 1749 C C . LEU A 1 222 ? -3.390 -13.732 6.839 1.00 56.12 222 LEU A C 1
ATOM 1751 O O . LEU A 1 222 ? -3.685 -14.510 7.752 1.00 56.12 222 LEU A O 1
ATOM 1755 N N . ILE A 1 223 ? -2.239 -13.064 6.800 1.00 58.41 223 ILE A N 1
ATOM 1756 C CA . ILE A 1 223 ? -1.295 -13.069 7.921 1.00 58.41 223 ILE A CA 1
ATOM 1757 C C . ILE A 1 223 ? -1.578 -11.816 8.752 1.00 58.41 223 ILE A C 1
ATOM 1759 O O . ILE A 1 223 ? -1.459 -10.693 8.259 1.00 58.41 223 ILE A O 1
ATOM 1763 N N . VAL A 1 224 ? -1.999 -12.014 10.000 1.00 59.88 224 VAL A N 1
ATOM 1764 C CA . VAL A 1 224 ? -2.228 -10.943 10.973 1.00 59.88 224 VAL A CA 1
ATOM 1765 C C . VAL A 1 224 ? -1.275 -11.166 12.136 1.00 59.88 224 VAL A C 1
ATOM 1767 O O . VAL A 1 224 ? -1.364 -12.175 12.836 1.00 59.88 224 VAL A O 1
ATOM 1770 N N . GLU A 1 225 ? -0.371 -10.223 12.365 1.00 58.38 225 GLU A N 1
ATOM 1771 C CA . GLU A 1 225 ? 0.545 -10.256 13.499 1.00 58.38 225 GLU A CA 1
ATOM 1772 C C . GLU A 1 225 ? 0.328 -9.019 14.369 1.00 58.38 225 GLU A C 1
ATOM 1774 O O . GLU A 1 225 ? 0.297 -7.883 13.907 1.00 58.38 225 GLU A O 1
ATOM 1779 N N . THR A 1 226 ? 0.132 -9.239 15.661 1.00 56.69 226 THR A N 1
ATOM 1780 C CA . THR A 1 226 ? 0.095 -8.191 16.691 1.00 56.69 226 THR A CA 1
ATOM 1781 C C . THR A 1 226 ? 1.244 -8.439 17.655 1.00 56.69 226 THR A C 1
ATOM 1783 O O . THR A 1 226 ? 1.657 -9.592 17.782 1.00 56.69 226 THR A O 1
ATOM 1786 N N . ILE A 1 227 ? 1.757 -7.408 18.343 1.00 47.28 227 ILE A N 1
ATOM 1787 C CA . ILE A 1 227 ? 2.858 -7.578 19.314 1.00 47.28 227 ILE A CA 1
ATOM 1788 C C . ILE A 1 227 ? 2.563 -8.771 20.242 1.00 47.28 227 ILE A C 1
ATOM 1790 O O . ILE A 1 227 ? 1.607 -8.745 21.022 1.00 47.28 227 ILE A O 1
ATOM 1794 N N . GLY A 1 228 ? 3.390 -9.818 20.144 1.00 35.28 228 GLY A N 1
ATOM 1795 C CA . GLY A 1 228 ? 3.323 -11.025 20.973 1.00 35.28 228 GLY A CA 1
ATOM 1796 C C . GLY A 1 228 ? 2.261 -12.068 20.590 1.00 35.28 228 GLY A C 1
ATOM 1797 O O . GLY A 1 228 ? 2.121 -13.050 21.320 1.00 35.28 228 GLY A O 1
ATOM 1798 N N . LYS A 1 229 ? 1.504 -11.894 19.494 1.00 49.03 229 LYS A N 1
ATOM 1799 C CA . LYS A 1 229 ? 0.504 -12.867 19.004 1.00 49.03 229 LYS A CA 1
ATOM 1800 C C . LYS A 1 229 ? 0.390 -12.858 17.473 1.00 49.03 229 LYS A C 1
ATOM 1802 O O . LYS A 1 229 ? -0.133 -11.900 16.898 1.00 49.03 229 LYS A O 1
ATOM 1807 N N . SER A 1 230 ? 0.769 -13.965 16.833 1.00 43.00 230 SER A N 1
ATOM 1808 C CA . SER A 1 230 ? 0.483 -14.233 15.415 1.00 43.00 230 SER A CA 1
ATOM 1809 C C . SER A 1 230 ? -0.838 -14.995 15.278 1.00 43.00 230 SER A C 1
ATOM 1811 O O . SER A 1 230 ? -1.053 -16.010 15.940 1.00 43.00 230 SER A O 1
ATOM 1813 N N . THR A 1 231 ? -1.739 -14.521 14.417 1.00 49.75 231 THR A N 1
ATOM 1814 C CA . THR A 1 231 ? -2.952 -15.249 14.016 1.00 49.75 231 THR A CA 1
ATOM 1815 C C . THR A 1 231 ? -3.009 -15.313 12.495 1.00 49.75 231 THR A C 1
ATOM 1817 O O . THR A 1 231 ? -3.160 -14.301 11.816 1.00 49.75 231 THR A O 1
ATOM 1820 N N . VAL A 1 232 ? -2.918 -16.519 11.937 1.00 43.06 232 VAL A N 1
ATOM 1821 C CA . VAL A 1 232 ? -3.200 -16.733 10.514 1.00 43.06 232 VAL A CA 1
ATOM 1822 C C . VAL A 1 232 ? -4.704 -16.932 10.363 1.00 43.06 232 VAL A C 1
ATOM 1824 O O . VAL A 1 232 ? -5.245 -17.970 10.747 1.00 43.06 232 VAL A O 1
ATOM 1827 N N . CYS A 1 233 ? -5.396 -15.941 9.806 1.00 45.09 233 CYS A N 1
ATOM 1828 C CA . CYS A 1 233 ? -6.821 -16.054 9.514 1.00 45.09 233 CYS A CA 1
ATOM 1829 C C . CYS A 1 233 ? -6.997 -16.749 8.156 1.00 45.09 233 CYS A C 1
ATOM 1831 O O . CYS A 1 233 ? -6.786 -16.142 7.104 1.00 45.09 233 CYS A O 1
ATOM 1833 N N . ARG A 1 234 ? -7.391 -18.031 8.151 1.00 34.62 234 ARG A N 1
ATOM 1834 C CA . ARG A 1 234 ? -7.889 -18.696 6.931 1.00 34.62 234 ARG A CA 1
ATOM 1835 C C . ARG A 1 234 ? -9.253 -18.115 6.571 1.00 34.62 234 ARG A C 1
ATOM 1837 O O . ARG A 1 234 ? -10.133 -18.066 7.426 1.00 34.62 234 ARG A O 1
ATOM 1844 N N . LEU A 1 235 ? -9.425 -17.667 5.328 1.00 47.53 235 LEU A N 1
ATOM 1845 C CA . LEU A 1 235 ? -10.645 -16.993 4.878 1.00 47.53 235 LEU A CA 1
ATOM 1846 C C . LEU A 1 235 ? -11.064 -17.493 3.491 1.00 47.53 235 LEU A C 1
ATOM 1848 O O . LEU A 1 235 ? -10.223 -17.675 2.614 1.00 47.53 235 LEU A O 1
ATOM 1852 N N . ASP A 1 236 ? -12.372 -17.706 3.336 1.00 37.59 236 ASP A N 1
ATOM 1853 C CA . ASP A 1 236 ? -13.018 -18.503 2.278 1.00 37.59 236 ASP A CA 1
ATOM 1854 C C . ASP A 1 236 ? -13.822 -17.645 1.266 1.00 37.59 236 ASP A C 1
ATOM 1856 O O . ASP A 1 236 ? -14.782 -18.108 0.658 1.00 37.59 236 ASP A O 1
ATOM 1860 N N . ARG A 1 237 ? -13.521 -16.340 1.116 1.00 50.31 237 ARG A N 1
ATOM 1861 C CA . ARG A 1 237 ? -14.292 -15.407 0.253 1.00 50.31 237 ARG A CA 1
ATOM 1862 C C . ARG A 1 237 ? -13.417 -14.342 -0.431 1.00 50.31 237 ARG A C 1
ATOM 1864 O O . ARG A 1 237 ? -12.284 -14.106 -0.025 1.00 50.31 237 ARG A O 1
ATOM 1871 N N . SER A 1 238 ? -13.973 -13.670 -1.452 1.00 59.75 238 SER A N 1
ATOM 1872 C CA . SER A 1 238 ? -13.353 -12.572 -2.235 1.00 59.75 238 SER A CA 1
ATOM 1873 C C . SER A 1 238 ? -12.932 -11.346 -1.406 1.00 59.75 238 SER A C 1
ATOM 1875 O O . SER A 1 238 ? -12.085 -10.556 -1.836 1.00 59.75 238 SER A O 1
ATOM 1877 N N . MET A 1 239 ? -13.519 -11.200 -0.217 1.00 63.06 239 MET A N 1
ATOM 1878 C CA . MET A 1 239 ? -13.167 -10.222 0.803 1.00 63.06 239 MET A CA 1
ATOM 1879 C C . MET A 1 239 ? -12.994 -10.907 2.155 1.00 63.06 239 MET A C 1
ATOM 1881 O O . MET A 1 239 ? -13.757 -11.801 2.525 1.00 63.06 239 MET A O 1
ATOM 1885 N N . SER A 1 240 ? -12.017 -10.412 2.900 1.00 70.62 240 SER A N 1
ATOM 1886 C CA . SER A 1 240 ? -11.542 -10.987 4.149 1.00 70.62 240 SER A CA 1
ATOM 1887 C C . SER A 1 240 ? -11.510 -9.929 5.251 1.00 70.62 240 SER A C 1
ATOM 1889 O O . SER A 1 240 ? -11.195 -8.778 4.965 1.00 70.62 240 SER A O 1
ATOM 1891 N N . LEU A 1 241 ? -11.818 -10.296 6.499 1.00 69.69 241 LEU A N 1
ATOM 1892 C CA . LEU A 1 241 ? -11.817 -9.372 7.639 1.00 69.69 241 LEU A CA 1
ATOM 1893 C C . LEU A 1 241 ? -10.721 -9.733 8.647 1.00 69.69 241 LEU A C 1
ATOM 1895 O O . LEU A 1 241 ? -10.625 -10.881 9.078 1.00 69.69 241 LEU A O 1
ATOM 1899 N N . ALA A 1 242 ? -9.938 -8.735 9.048 1.00 72.25 242 ALA A N 1
ATOM 1900 C CA . ALA A 1 242 ? -8.931 -8.810 10.100 1.00 72.25 242 ALA A CA 1
ATOM 1901 C C . ALA A 1 242 ? -9.109 -7.667 11.113 1.00 72.25 242 ALA A C 1
ATOM 1903 O O . ALA A 1 242 ? -9.761 -6.660 10.832 1.00 72.25 242 ALA A O 1
ATOM 1904 N N . SER A 1 243 ? -8.519 -7.811 12.300 1.00 71.50 243 SER A N 1
ATOM 1905 C CA . SER A 1 243 ? -8.539 -6.775 13.337 1.00 71.50 243 SER A CA 1
ATOM 1906 C C . SER A 1 243 ? -7.218 -6.723 14.098 1.00 71.50 243 SER A C 1
ATOM 1908 O O . SER A 1 243 ? -6.716 -7.774 14.495 1.00 71.50 243 SER A O 1
ATOM 1910 N N . ILE A 1 244 ? -6.721 -5.519 14.379 1.00 76.12 244 ILE A N 1
ATOM 1911 C CA . ILE A 1 244 ? -5.633 -5.264 15.332 1.00 76.12 244 ILE A CA 1
ATOM 1912 C C . ILE A 1 244 ? -6.240 -4.889 16.684 1.00 76.12 244 ILE A C 1
ATOM 1914 O O . ILE A 1 244 ? -7.167 -4.079 16.752 1.00 76.12 244 ILE A O 1
ATOM 1918 N N . ARG A 1 245 ? -5.723 -5.476 17.766 1.00 77.25 245 ARG A N 1
ATOM 1919 C CA . ARG A 1 245 ? -6.217 -5.283 19.138 1.00 77.25 245 ARG A CA 1
ATOM 1920 C C . ARG A 1 245 ? -5.082 -4.899 20.077 1.00 77.25 245 ARG A C 1
ATOM 1922 O O . ARG A 1 245 ? -3.950 -5.326 19.873 1.00 77.25 245 ARG A O 1
ATOM 1929 N N . GLU A 1 246 ? -5.385 -4.127 21.115 1.00 74.19 246 GLU A N 1
ATOM 1930 C CA . GLU A 1 246 ? -4.434 -3.870 22.198 1.00 74.19 246 GLU A CA 1
ATOM 1931 C C . GLU A 1 246 ? -4.277 -5.102 23.083 1.00 74.19 246 GLU A C 1
ATOM 1933 O O . GLU A 1 246 ? -5.263 -5.707 23.511 1.00 74.19 246 GLU A O 1
ATOM 1938 N N . SER A 1 247 ? -3.031 -5.461 23.374 1.00 63.34 247 SER A N 1
ATOM 1939 C CA . SER A 1 247 ? -2.703 -6.395 24.446 1.00 63.34 247 SER A CA 1
ATOM 1940 C C . SER A 1 247 ? -3.026 -5.722 25.782 1.00 63.34 247 SER A C 1
ATOM 1942 O O . SER A 1 247 ? -2.509 -4.641 26.056 1.00 63.34 247 SER A O 1
ATOM 1944 N N . SER A 1 248 ? -3.919 -6.335 26.563 1.00 52.38 248 SER A N 1
ATOM 1945 C CA . SER A 1 248 ? -4.213 -5.967 27.956 1.00 52.38 248 SER A CA 1
ATOM 1946 C C .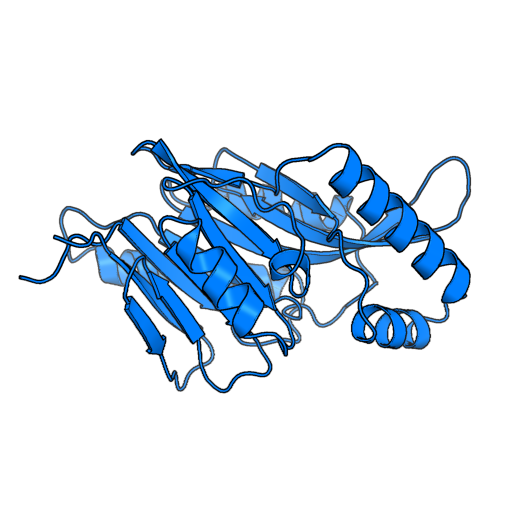 SER A 1 248 ? -3.069 -6.328 28.887 1.00 52.38 248 SER A C 1
ATOM 1948 O O . SER A 1 248 ? -2.558 -7.456 28.688 1.00 52.38 248 SER A O 1
#

pLDDT: mean 77.45, std 14.68, range [34.62, 97.38]

Mean predicted aligned error: 8.05 Å